Protein AF-A0A955TBJ7-F1 (afdb_monomer_lite)

Radius of gyration: 20.27 Å; chains: 1; bounding box: 56×35×56 Å

Sequence (249 aa):
PDSRCVVLGVWNGDLLSGGYDGERGGVARYDGGKDWTYLGTPPGVTQTYSFASQFGELYVGTWPEGKVFRFDGPDNWIDVGRLDEEKEVMGLMVYNGKLYGGTLPLAQVYRFDGEGDWINTGQLDKTPDVKYRRAWTMAIHDGQLFCGTLPSGHVYSLNVGQCVSHDKELPSGWRHIAVVREGNRLRLYVDSRKVSESSFSDNQSLNLNNDAPLTIGFGPQDYFKGSLRDIRIYRRSLSPDEIERLSSH

Structure (mmCIF, N/CA/C/O backbone):
data_AF-A0A955TBJ7-F1
#
_entry.id   AF-A0A955TBJ7-F1
#
loop_
_atom_site.group_PDB
_atom_site.id
_atom_site.type_symbol
_atom_site.label_atom_id
_atom_site.label_alt_id
_atom_site.label_comp_id
_atom_site.label_asym_id
_atom_site.label_entity_id
_atom_site.label_seq_id
_atom_site.pdbx_PDB_ins_code
_atom_site.Cartn_x
_atom_site.Cartn_y
_atom_site.Cartn_z
_atom_site.occupancy
_atom_site.B_iso_or_equiv
_atom_site.auth_seq_id
_atom_site.auth_comp_id
_atom_site.auth_asym_id
_atom_site.auth_atom_id
_atom_site.pdbx_PDB_model_num
ATOM 1 N N . PRO A 1 1 ? -5.585 -8.25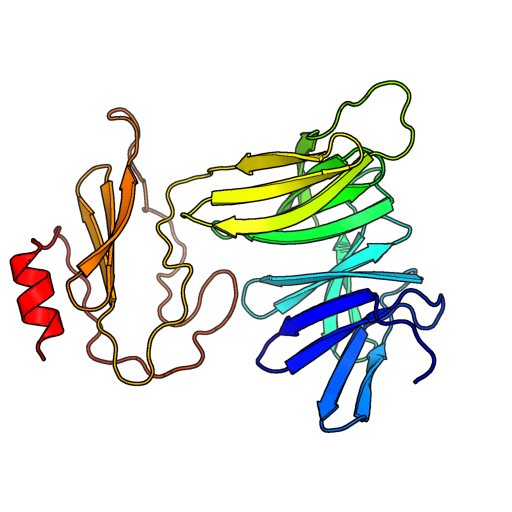7 -24.746 1.00 49.69 1 PRO A N 1
ATOM 2 C CA . PRO A 1 1 ? -5.301 -9.498 -25.510 1.00 49.69 1 PRO A CA 1
ATOM 3 C C . PRO A 1 1 ? -3.849 -9.484 -26.009 1.00 49.69 1 PRO A C 1
ATOM 5 O O . PRO A 1 1 ? -3.397 -8.452 -26.496 1.00 49.69 1 PRO A O 1
ATOM 8 N N . ASP A 1 2 ? -3.119 -10.583 -25.822 1.00 69.25 2 ASP A N 1
ATOM 9 C CA . ASP A 1 2 ? -1.711 -10.783 -26.228 1.00 69.25 2 ASP A CA 1
ATOM 10 C C . ASP A 1 2 ? -0.621 -10.105 -25.379 1.00 69.25 2 ASP A C 1
ATOM 12 O O . ASP A 1 2 ? 0.554 -10.206 -25.722 1.00 69.25 2 ASP A O 1
ATOM 16 N N . SER A 1 3 ? -0.974 -9.465 -24.258 1.00 72.69 3 SER A N 1
ATOM 17 C CA . SER A 1 3 ? -0.003 -9.069 -23.232 1.00 72.69 3 SER A CA 1
ATOM 18 C C . SER A 1 3 ? -0.052 -10.010 -22.026 1.00 72.69 3 SER A C 1
ATOM 20 O O . SER A 1 3 ? -1.108 -10.516 -21.635 1.00 72.69 3 SER A O 1
ATOM 22 N N . ARG A 1 4 ? 1.112 -10.275 -21.438 1.00 82.88 4 ARG A N 1
ATOM 23 C CA . ARG A 1 4 ? 1.292 -11.058 -20.221 1.00 82.88 4 ARG A CA 1
ATOM 24 C C . ARG A 1 4 ? 0.868 -10.212 -19.033 1.00 82.88 4 ARG A C 1
ATOM 26 O O . ARG A 1 4 ? 1.481 -9.187 -18.750 1.00 82.88 4 ARG A O 1
ATOM 33 N N . CYS A 1 5 ? -0.153 -10.679 -18.325 1.00 87.44 5 CYS A N 1
ATOM 34 C CA . CYS A 1 5 ? -0.502 -10.156 -17.013 1.00 87.44 5 CYS A CA 1
ATOM 35 C C . CYS A 1 5 ? 0.563 -10.584 -16.001 1.00 87.44 5 CYS A C 1
ATOM 37 O O . CYS A 1 5 ? 0.882 -11.768 -15.892 1.00 87.44 5 CYS A O 1
ATOM 39 N N . VAL A 1 6 ? 1.094 -9.620 -15.260 1.00 88.88 6 VAL A N 1
ATOM 40 C CA . VAL A 1 6 ? 2.189 -9.841 -14.302 1.00 88.88 6 VAL A CA 1
ATOM 41 C C . VAL A 1 6 ? 1.713 -9.580 -12.885 1.00 88.88 6 VAL A C 1
ATOM 43 O O . VAL A 1 6 ? 2.032 -10.327 -11.965 1.00 88.88 6 VAL A O 1
ATOM 46 N N . VAL A 1 7 ? 0.935 -8.519 -12.718 1.00 92.75 7 VAL A N 1
ATOM 47 C CA . VAL A 1 7 ? 0.418 -8.088 -11.429 1.00 92.75 7 VAL A CA 1
ATOM 48 C C . VAL A 1 7 ? -1.066 -7.810 -11.566 1.00 92.75 7 VAL A C 1
ATOM 50 O O . VAL A 1 7 ? -1.518 -7.292 -12.588 1.00 92.75 7 VAL A O 1
ATOM 53 N N . LEU A 1 8 ? -1.812 -8.163 -10.527 1.00 95.25 8 LEU A N 1
ATOM 54 C CA . LEU A 1 8 ? -3.210 -7.799 -10.369 1.00 95.25 8 LEU A CA 1
ATOM 55 C C . LEU A 1 8 ? -3.338 -6.808 -9.217 1.00 95.25 8 LEU A C 1
ATOM 57 O O . LEU A 1 8 ? -2.624 -6.910 -8.219 1.00 95.25 8 LEU A O 1
ATOM 61 N N . GLY A 1 9 ? -4.252 -5.859 -9.361 1.00 94.56 9 GLY A N 1
ATOM 62 C CA . GLY A 1 9 ? -4.590 -4.885 -8.330 1.00 94.56 9 GLY A CA 1
ATOM 63 C C . GLY A 1 9 ? -6.090 -4.664 -8.285 1.00 94.56 9 GLY A C 1
ATOM 64 O O . GLY A 1 9 ? -6.792 -4.948 -9.251 1.00 94.56 9 GLY A O 1
ATOM 65 N N . VAL A 1 10 ? -6.587 -4.156 -7.163 1.00 93.69 10 VAL A N 1
ATOM 66 C CA . VAL A 1 10 ? -7.980 -3.719 -7.041 1.00 93.69 10 VAL A CA 1
ATOM 67 C C . VAL A 1 10 ? -7.978 -2.238 -6.718 1.00 93.69 10 VAL A C 1
ATOM 69 O O . VAL A 1 10 ? -7.231 -1.797 -5.846 1.00 93.69 10 VAL A O 1
ATOM 72 N N . TRP A 1 11 ? -8.817 -1.479 -7.410 1.00 94.75 11 TRP A N 1
ATOM 73 C CA . TRP A 1 11 ? -9.000 -0.057 -7.152 1.00 94.75 11 TRP A CA 1
ATOM 74 C C . TRP A 1 11 ? -10.445 0.328 -7.429 1.00 94.75 11 TRP A C 1
ATOM 76 O O . TRP A 1 11 ? -10.983 0.002 -8.480 1.00 94.75 11 TRP A O 1
ATOM 86 N N . ASN A 1 12 ? -11.101 0.981 -6.468 1.00 89.75 12 ASN A N 1
ATOM 87 C CA . ASN A 1 12 ? -12.485 1.441 -6.599 1.00 89.75 12 ASN A CA 1
ATOM 88 C C . ASN A 1 12 ? -13.532 0.383 -7.019 1.00 89.75 12 ASN A C 1
ATOM 90 O O . ASN A 1 12 ? -14.605 0.732 -7.505 1.00 89.75 12 ASN A O 1
ATOM 94 N N . GLY A 1 13 ? -13.274 -0.897 -6.737 1.00 89.50 13 GLY A N 1
ATOM 95 C CA . GLY A 1 13 ? -14.152 -2.016 -7.108 1.00 89.50 13 GLY A CA 1
ATOM 96 C C . GLY A 1 13 ? -13.809 -2.654 -8.455 1.00 89.50 13 GLY A C 1
ATOM 97 O O . GLY A 1 13 ? -14.337 -3.719 -8.765 1.00 89.50 13 GLY A O 1
ATOM 98 N N . ASP A 1 14 ? -12.884 -2.057 -9.202 1.00 94.25 14 ASP A N 1
ATOM 99 C CA . ASP A 1 14 ? -12.373 -2.594 -10.452 1.00 94.25 14 ASP A CA 1
ATOM 100 C C . ASP A 1 14 ? -11.182 -3.525 -10.201 1.00 94.25 14 ASP A C 1
ATOM 102 O O . ASP A 1 14 ? -10.315 -3.252 -9.364 1.00 94.25 14 ASP A O 1
ATOM 106 N N . LEU A 1 15 ? -11.118 -4.616 -10.966 1.00 96.75 15 LEU A N 1
ATOM 107 C CA . LEU A 1 15 ? -9.932 -5.464 -11.061 1.00 96.75 15 LEU A CA 1
ATOM 108 C C . LEU A 1 15 ? -9.032 -4.934 -12.181 1.00 96.75 15 LEU A C 1
ATOM 110 O O . LEU A 1 15 ? -9.468 -4.774 -13.321 1.00 96.75 15 LEU A O 1
ATOM 114 N N . LEU A 1 16 ? -7.768 -4.696 -11.853 1.00 96.69 16 LEU A N 1
ATOM 115 C CA . LEU A 1 16 ? -6.751 -4.165 -12.749 1.00 96.69 16 LEU A CA 1
ATOM 116 C C . LEU A 1 16 ? -5.654 -5.196 -13.001 1.00 96.69 16 LEU A C 1
ATOM 118 O O . LEU A 1 16 ? -5.338 -6.010 -12.133 1.00 96.69 16 LEU A O 1
ATOM 122 N N . SER A 1 17 ? -5.024 -5.103 -14.166 1.00 95.50 17 SER A N 1
ATOM 123 C CA . SER A 1 17 ? -3.823 -5.857 -14.521 1.00 95.50 17 SER A CA 1
ATOM 124 C C . SER A 1 17 ? -2.715 -4.934 -15.012 1.00 95.50 17 SER A C 1
ATOM 126 O O . SER A 1 17 ? -2.993 -4.001 -15.766 1.00 95.50 17 SER A O 1
ATOM 128 N N . GLY A 1 18 ? -1.472 -5.239 -14.645 1.00 94.00 18 GLY A N 1
ATOM 129 C CA . GLY A 1 18 ? -0.260 -4.655 -15.225 1.00 94.00 18 GLY A CA 1
ATOM 130 C C . GLY A 1 18 ? 0.443 -5.635 -16.167 1.00 94.00 18 GLY A C 1
ATOM 131 O O . GLY A 1 18 ? 0.358 -6.853 -15.967 1.00 94.00 18 GLY A O 1
ATOM 132 N N . GLY A 1 19 ? 1.131 -5.111 -17.187 1.00 89.88 19 GLY A N 1
ATOM 133 C CA . GLY A 1 19 ? 1.815 -5.912 -18.213 1.00 89.88 19 GLY A CA 1
ATOM 134 C C . GLY A 1 19 ? 3.317 -5.650 -18.344 1.00 89.88 19 GLY A C 1
ATOM 135 O O . GLY A 1 19 ? 3.822 -4.663 -17.816 1.00 89.88 19 GLY A O 1
ATOM 136 N N . TYR A 1 20 ? 4.023 -6.526 -19.077 1.00 86.31 20 TYR A N 1
ATOM 137 C CA . TYR A 1 20 ? 5.486 -6.478 -19.311 1.00 86.31 20 TYR A CA 1
ATOM 138 C C . TYR A 1 20 ? 5.914 -6.324 -20.783 1.00 86.31 20 TYR A C 1
ATOM 140 O O . TYR A 1 20 ? 7.091 -6.475 -21.118 1.00 86.31 20 TYR A O 1
ATOM 148 N N . ASP A 1 21 ? 4.983 -6.066 -21.697 1.00 82.06 21 ASP A N 1
ATOM 149 C CA . ASP A 1 21 ? 5.244 -6.209 -23.134 1.00 82.06 21 ASP A CA 1
ATOM 150 C C . ASP A 1 21 ? 5.510 -4.869 -23.825 1.00 82.06 21 ASP A C 1
ATOM 152 O O . ASP A 1 21 ? 4.829 -4.497 -24.782 1.00 82.06 21 ASP A O 1
ATOM 156 N N . GLY A 1 22 ? 6.513 -4.134 -23.333 1.00 80.56 22 GLY A N 1
ATOM 157 C CA . GLY A 1 22 ? 7.017 -2.922 -23.981 1.00 80.56 22 GLY A CA 1
ATOM 158 C C . GLY A 1 22 ? 5.937 -1.852 -24.117 1.00 80.56 22 GLY A C 1
ATOM 159 O O . GLY A 1 22 ? 5.454 -1.326 -23.119 1.00 80.56 22 GLY A O 1
ATOM 160 N N . GLU A 1 23 ? 5.525 -1.561 -25.353 1.00 74.88 23 GLU A N 1
ATOM 161 C CA . GLU A 1 23 ? 4.463 -0.589 -25.664 1.00 74.88 23 GLU A CA 1
ATOM 162 C C . GLU A 1 23 ? 3.109 -0.938 -25.012 1.00 74.88 23 GLU A C 1
ATOM 164 O O . GLU A 1 23 ? 2.276 -0.055 -24.818 1.00 74.88 23 GLU A O 1
ATOM 169 N N . ARG A 1 24 ? 2.906 -2.205 -24.614 1.00 76.00 24 ARG A N 1
ATOM 170 C CA . ARG A 1 24 ? 1.725 -2.694 -23.876 1.00 76.00 24 ARG A CA 1
ATOM 171 C C . ARG A 1 24 ? 2.019 -3.029 -22.408 1.00 76.00 24 ARG A C 1
ATOM 173 O O . ARG A 1 24 ? 1.317 -3.834 -21.800 1.00 76.00 24 ARG A O 1
ATOM 180 N N . GLY A 1 25 ? 3.065 -2.437 -21.833 1.00 84.88 25 GLY A N 1
ATOM 181 C CA . GLY A 1 25 ? 3.433 -2.581 -20.421 1.00 84.88 25 GLY A CA 1
ATOM 182 C C . GLY A 1 25 ? 2.549 -1.818 -19.431 1.00 84.88 25 GLY A C 1
ATOM 183 O O . GLY A 1 25 ? 2.903 -1.710 -18.257 1.00 84.88 25 GLY A O 1
ATOM 184 N N . GLY A 1 26 ? 1.450 -1.231 -19.906 1.00 92.50 26 GLY A N 1
ATOM 185 C CA . GLY A 1 26 ? 0.558 -0.384 -19.129 1.00 92.50 26 GLY A CA 1
ATOM 186 C C . GLY A 1 26 ? -0.462 -1.148 -18.293 1.00 92.50 26 GLY A C 1
ATOM 187 O O . GLY A 1 26 ? -0.251 -2.297 -17.893 1.00 92.50 26 GLY A O 1
ATOM 188 N N . VAL A 1 27 ? -1.579 -0.475 -18.030 1.00 95.31 27 VAL A N 1
ATOM 189 C CA . VAL A 1 27 ? -2.640 -0.947 -17.138 1.00 95.31 27 VAL A CA 1
ATOM 190 C C . VAL A 1 27 ? -3.897 -1.257 -17.940 1.00 95.31 27 VAL A C 1
ATOM 192 O O . VAL A 1 27 ? -4.258 -0.531 -18.863 1.00 95.31 27 VAL A O 1
ATOM 195 N N . ALA A 1 28 ? -4.587 -2.336 -17.584 1.00 95.06 28 ALA A N 1
ATOM 196 C CA . ALA A 1 28 ? -5.901 -2.666 -18.123 1.00 95.06 28 ALA A CA 1
ATOM 197 C C . ALA A 1 28 ? -6.890 -2.956 -16.994 1.00 95.06 28 ALA A C 1
ATOM 199 O O . ALA A 1 28 ? -6.505 -3.494 -15.956 1.00 95.06 28 ALA A O 1
ATOM 200 N N . ARG A 1 29 ? -8.160 -2.623 -17.217 1.00 96.19 29 ARG A N 1
ATOM 201 C CA . ARG A 1 29 ? -9.284 -2.944 -16.337 1.00 96.19 29 ARG A CA 1
ATOM 202 C C . ARG A 1 29 ? -10.037 -4.151 -16.870 1.00 96.19 29 ARG A C 1
ATOM 204 O O . ARG A 1 29 ? -10.287 -4.236 -18.067 1.00 96.19 29 ARG A O 1
ATOM 211 N N . TYR A 1 30 ? -10.429 -5.048 -15.980 1.00 96.31 30 TYR A N 1
ATOM 212 C CA . TYR A 1 30 ? -11.325 -6.150 -16.290 1.00 96.31 30 TYR A CA 1
ATOM 213 C C . TYR A 1 30 ? -12.778 -5.673 -16.387 1.00 96.31 30 TYR A C 1
ATOM 215 O O . TYR A 1 30 ? -13.288 -5.077 -15.442 1.00 96.31 30 TYR A O 1
ATOM 223 N N . ASP A 1 31 ? -13.460 -5.991 -17.488 1.00 95.88 31 ASP A N 1
ATOM 224 C CA . ASP A 1 31 ? -14.867 -5.611 -17.706 1.00 95.88 31 ASP A CA 1
ATOM 225 C C . ASP A 1 31 ? -15.842 -6.798 -17.564 1.00 95.88 31 ASP A C 1
ATOM 227 O O . ASP A 1 31 ? -17.048 -6.649 -17.764 1.00 95.88 31 ASP A O 1
ATOM 231 N N . GLY A 1 32 ? -15.342 -7.983 -17.196 1.00 94.00 32 GLY A N 1
ATOM 232 C CA . GLY A 1 32 ? -16.142 -9.202 -17.057 1.00 94.00 32 GLY A CA 1
ATOM 233 C C . GLY A 1 32 ? -15.884 -10.233 -18.158 1.00 94.00 32 GLY A C 1
ATOM 234 O O . GLY A 1 32 ? -15.366 -9.939 -19.231 1.00 94.00 32 GLY A O 1
ATOM 235 N N . GLY A 1 33 ? -16.215 -11.497 -17.884 1.00 92.44 33 GLY A N 1
ATOM 236 C CA . GLY A 1 33 ? -15.971 -12.602 -18.812 1.00 92.44 33 GLY A CA 1
ATOM 237 C C . GLY A 1 33 ? -14.495 -12.712 -19.211 1.00 92.44 33 GLY A C 1
ATOM 238 O O . GLY A 1 33 ? -13.655 -13.089 -18.391 1.00 92.44 33 GLY A O 1
ATOM 239 N N . LYS A 1 34 ? -14.195 -12.401 -20.475 1.00 90.88 34 LYS A N 1
ATOM 240 C CA . LYS A 1 34 ? -12.837 -12.378 -21.048 1.00 90.88 34 LYS A CA 1
ATOM 241 C C . LYS A 1 34 ? -12.410 -10.971 -21.487 1.00 90.88 34 LYS A C 1
ATOM 243 O O . LYS A 1 34 ? -11.364 -10.837 -22.124 1.00 90.88 34 LYS A O 1
ATOM 248 N N . ASP A 1 35 ? -13.206 -9.959 -21.163 1.00 93.38 35 ASP A N 1
ATOM 249 C CA . ASP A 1 35 ? -13.075 -8.611 -21.695 1.00 93.38 35 ASP A CA 1
ATOM 250 C C . ASP A 1 35 ? -12.231 -7.728 -20.775 1.00 93.38 35 ASP A C 1
ATOM 252 O O . ASP A 1 35 ? -12.304 -7.807 -19.545 1.00 93.38 35 ASP A O 1
ATOM 256 N N . TRP A 1 36 ? -11.392 -6.907 -21.404 1.00 93.06 36 TRP A N 1
ATOM 257 C CA . TRP A 1 36 ? -10.481 -5.988 -20.736 1.00 93.06 36 TRP A CA 1
ATOM 258 C C . TRP A 1 36 ? -10.391 -4.678 -21.518 1.00 93.06 36 TRP A C 1
ATOM 260 O O . TRP A 1 36 ? -10.120 -4.698 -22.723 1.00 93.06 36 TRP A O 1
ATOM 270 N N . THR A 1 37 ? -10.518 -3.553 -20.822 1.00 94.12 37 THR A N 1
ATOM 271 C CA . THR A 1 37 ? -10.291 -2.210 -21.362 1.00 94.12 37 THR A CA 1
ATOM 272 C C . THR A 1 37 ? -8.871 -1.770 -21.041 1.00 94.12 37 THR A C 1
ATOM 274 O O . THR A 1 37 ? -8.463 -1.740 -19.880 1.00 94.12 37 THR A O 1
ATOM 277 N N . TYR A 1 38 ? -8.104 -1.405 -22.068 1.00 93.81 38 TYR A N 1
ATOM 278 C CA . TYR A 1 38 ? -6.774 -0.834 -21.877 1.00 93.81 38 TYR A CA 1
ATOM 279 C C . TYR A 1 38 ? -6.880 0.610 -21.381 1.00 93.81 38 TYR A C 1
ATOM 281 O O . TYR A 1 38 ? -7.587 1.413 -21.983 1.00 93.81 38 TYR A O 1
ATOM 289 N N . LEU A 1 39 ? -6.181 0.927 -20.293 1.00 95.00 39 LEU A N 1
ATOM 290 C CA . LEU A 1 39 ? -6.175 2.251 -19.662 1.00 95.00 39 LEU A CA 1
ATOM 291 C C . LEU A 1 39 ? -4.922 3.069 -20.014 1.00 95.00 39 LEU A C 1
ATOM 293 O O . LEU A 1 39 ? -4.743 4.171 -19.500 1.00 95.00 39 LEU A O 1
ATOM 297 N N . GLY A 1 40 ? -4.056 2.545 -20.879 1.00 94.00 40 GLY A N 1
ATOM 298 C CA . GLY A 1 40 ? -2.850 3.230 -21.330 1.00 94.00 40 GLY A CA 1
ATOM 299 C C . GLY A 1 40 ? -1.580 2.801 -20.601 1.00 94.00 40 GLY A C 1
ATOM 300 O O . GLY A 1 40 ? -1.603 2.042 -19.627 1.00 94.00 40 GLY A O 1
ATOM 301 N N . THR A 1 41 ? -0.453 3.308 -21.096 1.00 94.25 41 THR A N 1
ATOM 302 C CA . THR A 1 41 ? 0.887 3.103 -20.525 1.00 94.25 41 THR A CA 1
ATOM 303 C C . THR A 1 41 ? 1.404 4.426 -19.970 1.00 94.25 41 THR A C 1
ATOM 305 O O . THR A 1 41 ? 1.369 5.417 -20.704 1.00 94.25 41 THR A O 1
ATOM 308 N N . PRO A 1 42 ? 1.940 4.475 -18.736 1.00 94.81 42 PRO A N 1
ATOM 309 C CA . PRO A 1 42 ? 2.625 5.675 -18.277 1.00 94.81 42 PRO A CA 1
ATOM 310 C C . PRO A 1 4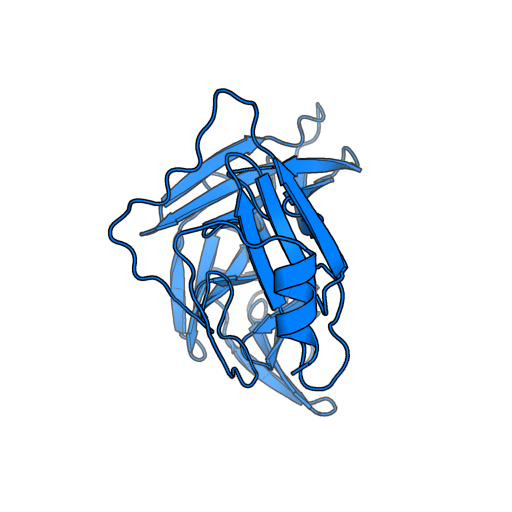2 ? 3.808 6.045 -19.200 1.00 94.81 42 PRO A C 1
ATOM 312 O O . PRO A 1 42 ? 4.465 5.155 -19.752 1.00 94.81 42 PRO A O 1
ATOM 315 N N . PRO A 1 43 ? 4.119 7.339 -19.393 1.00 93.69 43 PRO A N 1
ATOM 316 C CA . PRO A 1 43 ? 5.199 7.763 -20.282 1.00 93.69 43 PRO A CA 1
ATOM 317 C C . PRO A 1 43 ? 6.558 7.148 -19.919 1.00 93.69 43 PRO A C 1
ATOM 319 O O . PRO A 1 43 ? 6.971 7.164 -18.762 1.00 93.69 43 PRO A O 1
ATOM 322 N N . GLY A 1 44 ? 7.273 6.619 -20.917 1.00 92.88 44 GLY A N 1
ATOM 323 C CA . GLY A 1 44 ? 8.600 6.012 -20.729 1.00 92.88 44 GLY A CA 1
ATOM 324 C C . GLY A 1 44 ? 8.595 4.660 -20.003 1.00 92.88 44 GLY A C 1
ATOM 325 O O . GLY A 1 44 ? 9.658 4.070 -19.802 1.00 92.88 44 GLY A O 1
ATOM 326 N N . VAL A 1 45 ? 7.421 4.144 -19.634 1.00 94.44 45 VAL A N 1
ATOM 327 C CA . VAL A 1 45 ? 7.269 2.857 -18.957 1.00 94.44 45 VAL A CA 1
ATOM 328 C C . VAL A 1 45 ? 7.107 1.743 -19.976 1.00 94.44 45 VAL A C 1
ATOM 330 O O . VAL A 1 45 ? 6.398 1.871 -20.969 1.00 94.44 45 VAL A O 1
ATOM 333 N N . THR A 1 46 ? 7.771 0.623 -19.710 1.00 93.62 46 THR A N 1
ATOM 334 C CA . THR A 1 46 ? 7.635 -0.602 -20.519 1.00 93.62 46 THR A CA 1
ATOM 335 C C . THR A 1 46 ? 7.029 -1.757 -19.739 1.00 93.62 46 THR A C 1
ATOM 337 O O . THR A 1 46 ? 6.722 -2.796 -20.325 1.00 93.62 46 THR A O 1
ATOM 340 N N . GLN A 1 47 ? 6.900 -1.602 -18.417 1.00 94.12 47 GLN A N 1
ATOM 341 C CA . GLN A 1 47 ? 6.431 -2.640 -17.512 1.00 94.12 47 GLN A CA 1
ATOM 342 C C . GLN A 1 47 ? 5.814 -2.041 -16.240 1.00 94.12 47 GLN A C 1
ATOM 344 O O . GLN A 1 47 ? 6.390 -1.138 -15.623 1.00 94.12 47 GLN A O 1
ATOM 349 N N . THR A 1 48 ? 4.691 -2.614 -15.816 1.00 95.06 48 THR A N 1
ATOM 350 C CA . THR A 1 48 ? 3.976 -2.269 -14.583 1.00 95.06 48 THR A CA 1
ATOM 351 C C . THR A 1 48 ? 4.066 -3.419 -13.579 1.00 95.06 48 THR A C 1
ATOM 353 O O . THR A 1 48 ? 3.769 -4.561 -13.924 1.00 95.06 48 THR A O 1
ATOM 356 N N . TYR A 1 49 ? 4.469 -3.128 -12.340 1.00 94.81 49 TYR A N 1
ATOM 357 C CA . TYR A 1 49 ? 4.855 -4.140 -11.347 1.00 94.81 49 TYR A CA 1
ATOM 358 C C . TYR A 1 49 ? 3.986 -4.182 -10.097 1.00 94.81 49 TYR A C 1
ATOM 360 O O . TYR A 1 49 ? 3.857 -5.237 -9.480 1.00 94.81 49 TYR A O 1
ATOM 368 N N . SER A 1 50 ? 3.425 -3.050 -9.693 1.00 96.56 50 SER A N 1
ATOM 369 C CA . SER A 1 50 ? 2.696 -2.950 -8.435 1.00 96.56 50 SER A CA 1
ATOM 370 C C . SER A 1 50 ? 1.606 -1.898 -8.506 1.00 96.56 50 SER A C 1
ATOM 372 O O . SER A 1 50 ? 1.710 -0.931 -9.259 1.00 96.56 50 SER A O 1
ATOM 374 N N . PHE A 1 51 ? 0.569 -2.106 -7.701 1.00 97.19 51 PHE A N 1
ATOM 375 C CA . PHE A 1 51 ? -0.554 -1.196 -7.542 1.00 97.19 51 PHE A CA 1
ATOM 376 C C . PHE A 1 51 ? -0.735 -0.867 -6.067 1.00 97.19 51 PHE A C 1
ATOM 378 O O . PHE A 1 51 ? -0.605 -1.749 -5.218 1.00 97.19 51 PHE A O 1
ATOM 385 N N . ALA A 1 52 ? -1.096 0.375 -5.770 1.00 96.38 52 ALA A N 1
ATOM 386 C CA . ALA A 1 52 ? -1.608 0.764 -4.464 1.00 96.38 52 ALA A CA 1
ATOM 387 C C . ALA A 1 52 ? -2.668 1.852 -4.622 1.00 96.38 52 ALA A C 1
ATOM 389 O O . ALA A 1 52 ? -2.566 2.698 -5.506 1.00 96.38 52 ALA A O 1
ATOM 390 N N . SER A 1 53 ? -3.666 1.842 -3.743 1.00 94.81 53 SER A N 1
ATOM 391 C CA . SER A 1 53 ? -4.598 2.957 -3.599 1.00 94.81 53 SER A CA 1
ATOM 392 C C . SER A 1 53 ? -4.149 3.807 -2.422 1.00 94.81 53 SER A C 1
ATOM 394 O O . SER A 1 53 ? -4.008 3.277 -1.320 1.00 94.81 53 SER A O 1
ATOM 396 N N . GLN A 1 54 ? -3.930 5.103 -2.635 1.00 94.38 54 GLN A N 1
ATOM 397 C CA . GLN A 1 54 ? -3.705 6.045 -1.543 1.00 94.38 54 GLN A CA 1
ATOM 398 C C . GLN A 1 54 ? -4.698 7.197 -1.653 1.00 94.38 54 GLN A C 1
ATOM 400 O O . GLN A 1 54 ? -4.740 7.888 -2.666 1.00 94.38 54 GLN A O 1
ATOM 405 N N . PHE A 1 55 ? -5.488 7.412 -0.603 1.00 92.50 55 PHE A N 1
ATOM 406 C CA . PHE A 1 55 ? -6.546 8.425 -0.560 1.00 92.50 55 PHE A CA 1
ATOM 407 C C . PHE A 1 55 ? -7.531 8.326 -1.743 1.00 92.50 55 PHE A C 1
ATOM 409 O O . PHE A 1 55 ? -8.008 9.341 -2.239 1.00 92.50 55 PHE A O 1
ATOM 416 N N . GLY A 1 56 ? -7.838 7.103 -2.190 1.00 92.81 56 GLY A N 1
ATOM 417 C CA . GLY A 1 56 ? -8.736 6.838 -3.323 1.00 92.81 56 GLY A CA 1
ATOM 418 C C . GLY A 1 56 ? -8.097 6.992 -4.708 1.00 92.81 56 GLY A C 1
ATOM 419 O O . GLY A 1 56 ? -8.735 6.671 -5.710 1.00 92.81 56 GLY A O 1
ATOM 420 N N . GLU A 1 57 ? -6.838 7.419 -4.780 1.00 95.00 57 GLU A N 1
ATOM 421 C CA . GLU A 1 57 ? -6.078 7.563 -6.021 1.00 95.00 57 GLU A CA 1
ATOM 422 C C . GLU A 1 57 ? -5.247 6.306 -6.307 1.00 95.00 57 GLU A C 1
ATOM 424 O O . GLU A 1 57 ? -4.654 5.724 -5.395 1.00 95.00 57 GLU A O 1
ATOM 429 N N . LEU A 1 58 ? -5.170 5.902 -7.576 1.00 97.31 58 LEU A N 1
ATOM 430 C CA . LEU A 1 58 ? -4.400 4.734 -8.007 1.00 97.31 58 LEU A CA 1
ATOM 431 C C . LEU A 1 58 ? -2.947 5.108 -8.310 1.00 97.31 58 LEU A C 1
ATOM 433 O O . LEU A 1 58 ? -2.679 5.932 -9.184 1.00 97.31 58 LEU A O 1
ATOM 437 N N . TYR A 1 59 ? -2.019 4.418 -7.654 1.00 97.44 59 TYR A N 1
ATOM 438 C CA . TYR A 1 59 ? -0.579 4.512 -7.870 1.00 97.44 59 TYR A CA 1
ATOM 439 C C . TYR A 1 59 ? -0.029 3.219 -8.450 1.00 97.44 59 TYR A C 1
ATOM 441 O O . TYR A 1 59 ? -0.474 2.119 -8.112 1.00 97.44 59 TYR A O 1
ATOM 449 N N . VAL A 1 60 ? 0.974 3.371 -9.307 1.00 97.75 60 VAL A N 1
ATOM 450 C CA . VAL A 1 60 ? 1.542 2.297 -10.108 1.00 97.75 60 VAL A CA 1
ATOM 451 C C . VAL A 1 60 ? 3.062 2.339 -10.036 1.00 97.75 60 VAL A C 1
ATOM 453 O O . VAL A 1 60 ? 3.673 3.361 -10.346 1.00 97.75 60 VAL A O 1
ATOM 456 N N . GLY A 1 61 ? 3.676 1.226 -9.639 1.00 97.44 61 GLY A N 1
ATOM 457 C CA . GLY A 1 61 ? 5.125 1.052 -9.628 1.00 97.44 61 GLY A CA 1
ATOM 458 C C . GLY A 1 61 ? 5.626 0.473 -10.949 1.00 97.44 61 GLY A C 1
ATOM 459 O O . GLY A 1 61 ? 5.008 -0.440 -11.505 1.00 97.44 61 GLY A O 1
ATOM 460 N N . THR A 1 62 ? 6.724 1.020 -11.477 1.00 96.94 62 THR A N 1
ATOM 461 C CA . THR A 1 62 ? 7.090 0.834 -12.892 1.00 96.94 62 THR A CA 1
ATOM 462 C C . THR A 1 62 ? 8.575 0.535 -13.130 1.00 96.94 62 THR A C 1
ATOM 464 O O . THR A 1 62 ? 9.400 0.611 -12.217 1.00 96.94 62 THR A O 1
ATOM 467 N N . TRP A 1 63 ? 8.898 0.197 -14.383 1.00 95.31 63 TRP A N 1
ATOM 468 C CA . TRP A 1 63 ? 10.243 0.032 -14.959 1.00 95.31 63 TRP A CA 1
ATOM 469 C C . TRP A 1 63 ? 10.325 0.748 -16.324 1.00 95.31 63 TRP A C 1
ATOM 471 O O . TRP A 1 63 ? 9.311 0.797 -17.032 1.00 95.31 63 TRP A O 1
ATOM 481 N N . PRO A 1 64 ? 11.496 1.272 -16.759 1.00 94.94 64 PRO A N 1
ATOM 482 C CA . PRO A 1 64 ? 12.859 0.985 -16.275 1.00 94.94 64 PRO A CA 1
ATOM 483 C C . PRO A 1 64 ? 13.480 1.986 -15.316 1.00 94.94 64 PRO A C 1
ATOM 485 O O . PRO A 1 64 ? 14.621 1.804 -14.886 1.00 94.94 64 PRO A O 1
ATOM 488 N N . GLU A 1 65 ? 12.779 3.071 -15.027 1.00 95.81 65 GLU A N 1
ATOM 489 C CA . GLU A 1 65 ? 13.372 4.183 -14.297 1.00 95.81 65 GLU A CA 1
ATOM 490 C C . GLU A 1 65 ? 13.140 4.102 -12.789 1.00 95.81 65 GLU A C 1
ATOM 492 O O . GLU A 1 65 ? 13.642 4.955 -12.080 1.00 95.81 65 GLU A O 1
ATOM 497 N N . GLY A 1 66 ? 12.413 3.110 -12.266 1.00 96.50 66 GLY A N 1
ATOM 498 C CA . GLY A 1 66 ? 12.082 3.071 -10.838 1.00 96.50 66 GLY A CA 1
ATOM 499 C C . GLY A 1 66 ? 11.183 4.242 -10.433 1.00 96.50 66 GLY A C 1
ATOM 500 O O . GLY A 1 66 ? 11.374 4.844 -9.379 1.00 96.50 66 GLY A O 1
ATOM 501 N N . LYS A 1 67 ? 10.237 4.600 -11.307 1.00 96.94 67 LYS A N 1
ATOM 502 C CA . LYS A 1 67 ? 9.260 5.667 -11.082 1.00 96.94 67 LYS A CA 1
ATOM 503 C C . LYS A 1 67 ? 7.937 5.124 -10.571 1.00 96.94 67 LYS A C 1
ATOM 505 O O . LYS A 1 67 ? 7.557 3.984 -10.868 1.00 96.94 67 LYS A O 1
ATOM 510 N N . VAL A 1 68 ? 7.217 5.981 -9.860 1.00 97.88 68 VAL A N 1
ATOM 511 C CA . VAL A 1 68 ? 5.815 5.765 -9.508 1.00 97.88 68 VAL A CA 1
ATOM 512 C C . VAL A 1 68 ? 4.962 6.750 -10.287 1.00 97.88 68 VAL A C 1
ATOM 514 O O . VAL A 1 68 ? 5.301 7.925 -10.387 1.00 97.88 68 VAL A O 1
ATOM 517 N N . PHE A 1 69 ? 3.850 6.273 -10.834 1.00 97.56 69 PHE A N 1
ATOM 518 C CA . PHE A 1 69 ? 2.874 7.111 -11.523 1.00 97.56 69 PHE A CA 1
ATOM 519 C C . PHE A 1 69 ? 1.524 7.033 -10.828 1.00 97.56 69 PHE A C 1
ATOM 521 O O . PHE A 1 69 ? 1.141 5.975 -10.330 1.00 97.56 69 PHE A O 1
ATOM 528 N N . ARG A 1 70 ? 0.790 8.145 -10.833 1.00 97.25 70 ARG A N 1
ATOM 529 C CA . ARG A 1 70 ? -0.619 8.201 -10.449 1.00 97.25 70 ARG A CA 1
ATOM 530 C C . ARG A 1 70 ? -1.482 8.197 -11.705 1.00 97.25 70 ARG A C 1
ATOM 532 O O . ARG A 1 70 ? -1.192 8.926 -12.654 1.00 97.25 70 ARG A O 1
ATOM 539 N N . PHE A 1 71 ? -2.527 7.384 -11.702 1.00 97.81 71 PHE A N 1
ATOM 540 C CA . PHE A 1 71 ? -3.519 7.353 -12.771 1.00 97.81 71 PHE A CA 1
ATOM 541 C C . PHE A 1 71 ? -4.424 8.588 -12.705 1.00 97.81 71 PHE A C 1
ATOM 543 O O . PHE A 1 71 ? -4.959 8.886 -11.643 1.00 97.81 71 PHE A O 1
ATOM 550 N N . ASP A 1 72 ? -4.611 9.276 -13.832 1.00 97.44 72 ASP A N 1
ATOM 551 C CA . ASP A 1 72 ? -5.467 10.471 -13.955 1.00 97.44 72 ASP A CA 1
ATOM 552 C C . ASP A 1 72 ? -6.452 10.338 -15.138 1.00 97.44 72 ASP A C 1
ATOM 554 O O . ASP A 1 72 ? -6.898 11.311 -15.747 1.00 97.44 72 ASP A O 1
ATOM 558 N N . GLY A 1 73 ? -6.768 9.092 -15.502 1.00 96.56 73 GLY A N 1
ATOM 559 C CA . GLY A 1 73 ? -7.640 8.732 -16.617 1.00 96.56 73 GLY A CA 1
ATOM 560 C C . GLY A 1 73 ? -6.918 7.951 -17.722 1.00 96.56 73 GLY A C 1
ATOM 561 O O . GLY A 1 73 ? -5.692 7.853 -17.719 1.00 96.56 73 GLY A O 1
ATOM 562 N N . PRO A 1 74 ? -7.665 7.355 -18.671 1.00 95.94 74 PRO A N 1
ATOM 563 C CA . PRO A 1 74 ? -7.073 6.588 -19.763 1.00 95.94 74 PRO A CA 1
ATOM 564 C C . PRO A 1 74 ? -6.028 7.400 -20.535 1.00 95.94 74 PRO A C 1
ATOM 566 O O . PRO A 1 74 ? -6.293 8.538 -20.917 1.00 95.94 74 PRO A O 1
ATOM 569 N N . ASP A 1 75 ? -4.844 6.815 -20.727 1.00 94.50 75 ASP A N 1
ATOM 570 C CA . ASP A 1 75 ? -3.664 7.443 -21.343 1.00 94.50 75 ASP A CA 1
ATOM 571 C C . ASP A 1 75 ? -3.144 8.715 -20.637 1.00 94.50 75 ASP A C 1
ATOM 573 O O . ASP A 1 75 ? -2.217 9.361 -21.128 1.00 94.50 75 ASP A O 1
ATOM 577 N N . ASN A 1 76 ? -3.672 9.049 -19.456 1.00 97.56 76 ASN A N 1
ATOM 578 C CA . ASN A 1 76 ? -3.274 10.207 -18.667 1.00 97.56 76 ASN A CA 1
ATOM 579 C C . ASN A 1 76 ? -2.660 9.771 -17.329 1.00 97.56 76 ASN A C 1
ATOM 581 O O . ASN A 1 76 ? -3.300 9.139 -16.484 1.00 97.56 76 ASN A O 1
ATOM 585 N N . TRP A 1 77 ? -1.389 10.115 -17.141 1.00 97.50 77 TRP A N 1
ATOM 586 C CA . TRP A 1 77 ? -0.578 9.652 -16.021 1.00 97.50 77 TRP A CA 1
ATOM 587 C C . TRP A 1 77 ? 0.258 10.792 -15.466 1.00 97.50 77 TRP A C 1
ATOM 589 O O . TRP A 1 77 ? 0.903 11.530 -16.209 1.00 97.50 77 TRP A O 1
ATOM 599 N N . ILE A 1 78 ? 0.292 10.888 -14.143 1.00 96.94 78 ILE A N 1
ATOM 600 C CA . ILE A 1 78 ? 1.062 11.898 -13.423 1.00 96.94 78 ILE A CA 1
ATOM 601 C C . ILE A 1 78 ? 2.307 11.226 -12.852 1.00 96.94 78 ILE A C 1
ATOM 603 O O . ILE A 1 78 ? 2.194 10.241 -12.125 1.00 96.94 78 ILE A O 1
ATOM 607 N N . ASP A 1 79 ? 3.489 11.742 -13.190 1.00 96.88 79 ASP A N 1
ATOM 608 C CA . ASP A 1 79 ? 4.765 11.301 -12.613 1.00 96.88 79 ASP A CA 1
ATOM 609 C C . ASP A 1 79 ? 4.820 11.719 -11.132 1.00 96.88 79 ASP A C 1
ATOM 611 O O . ASP A 1 79 ? 4.699 12.901 -10.807 1.00 96.88 79 ASP A O 1
ATOM 615 N N . VAL A 1 80 ? 4.955 10.739 -10.235 1.00 96.62 80 VAL A N 1
ATOM 616 C CA . VAL A 1 80 ? 5.013 10.912 -8.769 1.00 96.62 80 VAL A CA 1
ATOM 617 C C . VAL A 1 80 ? 6.458 10.794 -8.270 1.00 96.62 80 VAL A C 1
ATOM 619 O O . VAL A 1 80 ? 6.719 10.674 -7.075 1.00 96.62 80 VAL A O 1
ATOM 622 N N . GLY A 1 81 ? 7.427 10.835 -9.177 1.00 95.94 81 GLY A N 1
ATOM 623 C CA . GLY A 1 81 ? 8.839 10.842 -8.851 1.00 95.94 81 GLY A CA 1
ATOM 624 C C . GLY A 1 81 ? 9.502 9.476 -8.956 1.00 95.94 81 GLY A C 1
ATOM 625 O O . GLY A 1 81 ? 8.886 8.418 -9.135 1.00 95.94 81 GLY A O 1
ATOM 626 N N . ARG A 1 82 ? 10.828 9.541 -8.866 1.00 95.94 82 ARG A N 1
ATOM 627 C CA . ARG A 1 82 ? 11.754 8.430 -9.046 1.00 95.94 82 ARG A CA 1
ATOM 628 C C . ARG A 1 82 ? 12.376 8.035 -7.710 1.00 95.94 82 ARG A C 1
ATOM 630 O O . ARG A 1 82 ? 12.790 8.905 -6.952 1.00 95.94 82 ARG A O 1
ATOM 637 N N . LEU A 1 83 ? 12.496 6.733 -7.459 1.00 96.88 83 LEU A N 1
ATOM 638 C CA . LEU A 1 83 ? 13.132 6.185 -6.260 1.00 96.88 83 LEU A CA 1
ATOM 639 C C . LEU A 1 83 ? 14.651 6.074 -6.498 1.00 96.88 83 LEU A C 1
ATOM 641 O O . LEU A 1 83 ? 15.180 5.000 -6.766 1.00 96.88 83 LEU A O 1
ATOM 645 N N . ASP A 1 84 ? 15.335 7.220 -6.478 1.00 95.44 84 ASP A N 1
ATOM 646 C CA . ASP A 1 84 ? 16.776 7.383 -6.737 1.00 95.44 84 ASP A CA 1
ATOM 647 C C . ASP A 1 84 ? 17.297 6.611 -7.975 1.00 95.44 84 ASP A C 1
ATOM 649 O O . ASP A 1 84 ? 16.792 6.744 -9.093 1.00 95.44 84 ASP A O 1
ATOM 653 N N . GLU A 1 85 ? 18.367 5.827 -7.810 1.00 94.38 85 GLU A N 1
ATOM 654 C CA . GLU A 1 85 ? 19.039 5.081 -8.878 1.00 94.38 85 GLU A CA 1
ATOM 655 C C . GLU A 1 85 ? 18.373 3.734 -9.186 1.00 94.38 85 GLU A C 1
ATOM 657 O O . GLU A 1 85 ? 18.843 2.991 -10.060 1.00 94.38 85 GLU A O 1
ATOM 662 N N . GLU A 1 86 ? 17.266 3.434 -8.507 1.00 97.31 86 GLU A N 1
ATOM 663 C CA . GLU A 1 86 ? 16.513 2.207 -8.694 1.00 97.31 86 GLU A CA 1
ATOM 664 C C . GLU A 1 86 ? 15.881 2.154 -10.093 1.00 97.31 86 GLU A C 1
ATOM 666 O O . GLU A 1 86 ? 15.905 3.105 -10.890 1.00 97.31 86 GLU A O 1
ATOM 671 N N . LYS A 1 87 ? 15.394 0.964 -10.429 1.00 96.88 87 LYS A N 1
ATOM 672 C CA . LYS A 1 87 ? 14.942 0.592 -11.767 1.00 96.88 87 LYS A CA 1
ATOM 673 C C . LYS A 1 87 ? 13.537 0.008 -11.775 1.00 96.88 87 LYS A C 1
ATOM 675 O O . LYS A 1 87 ? 12.787 0.291 -12.704 1.00 96.88 87 LYS A O 1
ATOM 680 N N . GLU A 1 88 ? 13.175 -0.775 -10.761 1.00 96.06 88 GLU A N 1
ATOM 681 C CA . GLU A 1 88 ? 11.815 -1.309 -10.586 1.00 96.06 88 GLU A CA 1
ATOM 682 C C . GLU A 1 88 ? 11.248 -0.824 -9.259 1.00 96.06 88 GLU A C 1
ATOM 684 O O . GLU A 1 88 ? 11.949 -0.852 -8.246 1.00 96.06 88 GLU A O 1
ATOM 689 N N . VAL A 1 89 ? 9.965 -0.463 -9.257 1.00 97.81 89 VAL A N 1
ATOM 690 C CA . VAL A 1 89 ? 9.165 -0.336 -8.032 1.00 97.81 89 VAL A CA 1
ATOM 691 C C . VAL A 1 89 ? 8.265 -1.566 -7.932 1.00 97.81 89 VAL A C 1
ATOM 693 O O . VAL A 1 89 ? 7.187 -1.638 -8.526 1.00 97.81 89 VAL A O 1
ATOM 696 N N . MET A 1 90 ? 8.770 -2.583 -7.239 1.00 94.44 90 MET A N 1
ATOM 697 C CA . MET A 1 90 ? 8.251 -3.952 -7.278 1.00 94.44 90 MET A CA 1
ATOM 698 C C . MET A 1 90 ? 7.077 -4.186 -6.333 1.00 94.44 90 MET A C 1
ATOM 700 O O . MET A 1 90 ? 6.210 -5.008 -6.620 1.00 94.44 90 MET A O 1
ATOM 704 N N . GLY A 1 91 ? 7.057 -3.471 -5.213 1.00 95.19 91 GLY A N 1
ATOM 705 C CA . GLY A 1 91 ? 5.990 -3.521 -4.226 1.00 95.19 91 GLY A CA 1
ATOM 706 C C . GLY A 1 91 ? 5.582 -2.111 -3.854 1.00 95.19 91 GLY A C 1
ATOM 707 O O . GLY A 1 91 ? 6.445 -1.293 -3.549 1.00 95.19 91 GLY A O 1
ATOM 708 N N . LEU A 1 92 ? 4.281 -1.844 -3.869 1.00 97.44 92 LEU A N 1
ATOM 709 C CA . LEU A 1 92 ? 3.693 -0.630 -3.324 1.00 97.44 92 LEU A CA 1
ATOM 710 C C . LEU A 1 92 ? 2.704 -1.021 -2.234 1.00 97.44 92 LEU A C 1
ATOM 712 O O . LEU A 1 92 ? 1.905 -1.939 -2.415 1.00 97.44 92 LEU A O 1
ATOM 716 N N . MET A 1 93 ? 2.759 -0.334 -1.099 1.00 96.88 93 MET A N 1
ATOM 717 C CA . MET A 1 93 ? 1.823 -0.563 -0.004 1.00 96.88 93 MET A CA 1
ATOM 718 C C . MET A 1 93 ? 1.616 0.714 0.792 1.00 96.88 93 MET A C 1
ATOM 720 O O . MET A 1 93 ? 2.577 1.361 1.205 1.00 96.88 93 MET A O 1
ATOM 724 N N . VAL A 1 94 ? 0.362 1.068 1.053 1.00 95.50 94 VAL A N 1
ATOM 725 C CA . VAL A 1 94 ? 0.060 2.136 2.004 1.00 95.50 94 VAL A CA 1
ATOM 726 C C . VAL A 1 94 ? 0.089 1.564 3.419 1.00 95.50 94 VAL A C 1
ATOM 728 O O . VAL A 1 94 ? -0.592 0.589 3.733 1.00 95.50 94 VAL A O 1
ATOM 731 N N . TYR A 1 95 ? 0.872 2.191 4.289 1.00 94.56 95 TYR A N 1
ATOM 732 C CA . TYR A 1 95 ? 0.999 1.849 5.697 1.00 94.56 95 TYR A CA 1
ATOM 733 C C . TYR A 1 95 ? 1.001 3.121 6.540 1.00 94.56 95 TYR A C 1
ATOM 735 O O . TYR A 1 95 ? 1.719 4.072 6.244 1.00 94.56 95 TYR A O 1
ATOM 743 N N . ASN A 1 96 ? 0.171 3.147 7.585 1.00 90.25 96 ASN A N 1
ATOM 744 C CA . ASN A 1 96 ? 0.058 4.263 8.527 1.00 90.25 96 ASN A CA 1
ATOM 745 C C . ASN A 1 96 ? 0.022 5.661 7.858 1.00 90.25 96 ASN A C 1
ATOM 747 O O . ASN A 1 96 ? 0.778 6.565 8.209 1.00 90.25 96 ASN A O 1
ATOM 751 N N . GLY A 1 97 ? -0.832 5.827 6.842 1.00 90.12 97 GLY A N 1
ATOM 752 C CA . GLY A 1 97 ? -1.003 7.113 6.151 1.00 90.12 97 GLY A CA 1
ATOM 753 C C . GLY A 1 97 ? -0.066 7.360 4.968 1.00 90.12 97 GLY A C 1
ATOM 754 O O . GLY A 1 97 ? -0.294 8.297 4.205 1.00 90.12 97 GLY A O 1
ATOM 755 N N . LYS A 1 98 ? 0.976 6.544 4.798 1.00 94.00 98 LYS A N 1
ATOM 756 C CA . LYS A 1 98 ? 2.068 6.803 3.856 1.00 94.00 98 LYS A CA 1
ATOM 757 C C . LYS A 1 98 ? 2.200 5.679 2.840 1.00 94.00 98 LYS A C 1
ATOM 759 O O . LYS A 1 98 ? 1.989 4.519 3.179 1.00 94.00 98 LYS A O 1
ATOM 764 N N . LEU A 1 99 ? 2.548 6.021 1.604 1.00 96.88 99 LEU A N 1
ATOM 765 C CA . LEU A 1 99 ? 2.822 5.050 0.549 1.00 96.88 99 LEU A CA 1
ATOM 766 C C . LEU A 1 99 ? 4.287 4.611 0.636 1.00 96.88 99 LEU A C 1
ATOM 768 O O . LEU A 1 99 ? 5.181 5.451 0.707 1.00 96.88 99 LEU A O 1
ATOM 772 N N . TYR A 1 100 ? 4.527 3.305 0.642 1.00 98.06 100 TYR A N 1
ATOM 773 C CA . TYR A 1 100 ? 5.857 2.706 0.660 1.00 98.06 100 TYR A CA 1
ATOM 774 C C . TYR A 1 100 ? 6.127 1.969 -0.645 1.00 98.06 100 TYR A C 1
ATOM 776 O O . TYR A 1 100 ? 5.231 1.305 -1.161 1.00 98.06 100 TYR A O 1
ATOM 784 N N . GLY A 1 101 ? 7.357 2.079 -1.150 1.00 98.12 101 GLY A N 1
ATOM 785 C CA . GLY A 1 101 ? 7.825 1.444 -2.379 1.00 98.12 101 GLY A CA 1
ATOM 786 C C . GLY A 1 101 ? 9.078 0.606 -2.151 1.00 98.12 101 GLY A C 1
ATOM 787 O O . GLY A 1 101 ? 10.066 1.113 -1.627 1.00 98.12 101 GLY A O 1
ATOM 788 N N . GLY A 1 102 ? 9.038 -0.671 -2.529 1.00 98.44 102 GLY A N 1
ATOM 789 C CA . GLY A 1 102 ? 10.185 -1.585 -2.521 1.00 98.44 102 GLY A CA 1
ATOM 790 C C . GLY A 1 102 ? 10.815 -1.698 -3.902 1.00 98.44 102 GLY A C 1
ATOM 791 O O . GLY A 1 102 ? 10.102 -1.707 -4.909 1.00 98.44 102 GLY A O 1
ATOM 792 N N . THR A 1 103 ? 12.144 -1.765 -3.956 1.00 98.44 103 THR A N 1
ATOM 793 C CA . THR A 1 103 ? 12.887 -1.504 -5.193 1.00 98.44 103 THR A CA 1
ATOM 794 C C . THR A 1 103 ? 13.875 -2.596 -5.613 1.00 98.44 103 THR A C 1
ATOM 796 O O . THR A 1 103 ? 14.239 -3.493 -4.845 1.00 98.44 103 THR A O 1
ATOM 799 N N . LEU A 1 104 ? 14.329 -2.485 -6.865 1.00 97.88 104 LEU A N 1
ATOM 800 C CA . LEU A 1 104 ? 15.470 -3.172 -7.492 1.00 97.88 104 LEU A CA 1
ATOM 801 C C . LEU A 1 104 ? 16.318 -2.124 -8.225 1.00 97.88 104 LEU A C 1
ATOM 803 O O . LEU A 1 104 ? 15.710 -1.273 -8.877 1.00 97.88 104 LEU A O 1
ATOM 807 N N . PRO A 1 105 ? 17.670 -2.210 -8.263 1.00 97.56 105 PRO A N 1
ATOM 808 C CA . PRO A 1 105 ? 18.536 -3.317 -7.855 1.00 97.56 105 PRO A CA 1
ATOM 809 C C . PRO A 1 105 ? 19.059 -3.335 -6.426 1.00 97.56 105 PRO A C 1
ATOM 811 O O . PRO A 1 105 ? 19.752 -4.300 -6.085 1.00 97.56 105 PRO A O 1
ATOM 814 N N . LEU A 1 106 ? 18.804 -2.323 -5.601 1.00 97.75 106 LEU A N 1
ATOM 815 C CA . LEU A 1 106 ? 19.474 -2.249 -4.303 1.00 97.75 106 LEU A CA 1
ATOM 816 C C . LEU A 1 106 ? 18.666 -2.847 -3.152 1.00 97.75 106 LEU A C 1
ATOM 818 O O . LEU A 1 106 ? 19.246 -3.007 -2.081 1.00 97.75 106 LEU A O 1
ATOM 822 N N . ALA A 1 107 ? 17.414 -3.266 -3.368 1.00 98.19 107 ALA A N 1
ATOM 823 C CA . ALA A 1 107 ? 16.494 -3.708 -2.313 1.00 98.19 107 ALA A CA 1
ATOM 824 C C . ALA A 1 107 ? 16.252 -2.644 -1.241 1.00 98.19 107 ALA A C 1
ATOM 826 O O . ALA A 1 107 ? 16.260 -2.934 -0.038 1.00 98.19 107 ALA A O 1
ATOM 827 N N . GLN A 1 108 ? 16.092 -1.401 -1.677 1.00 98.12 108 GLN A N 1
ATOM 828 C CA . GLN A 1 108 ? 15.753 -0.302 -0.794 1.00 98.12 108 GLN A CA 1
ATOM 829 C C . GLN A 1 108 ? 14.237 -0.195 -0.626 1.00 98.12 108 GLN A C 1
ATOM 831 O O . GLN A 1 108 ? 13.445 -0.751 -1.391 1.00 98.12 108 GLN A O 1
ATOM 836 N N . VAL A 1 109 ? 13.835 0.473 0.447 1.00 98.38 109 VAL A N 1
ATOM 837 C CA . VAL A 1 109 ? 12.438 0.803 0.706 1.00 98.38 109 VAL A CA 1
ATOM 838 C C . VAL A 1 109 ? 12.332 2.301 0.875 1.00 98.38 109 VAL A C 1
ATOM 840 O O . VAL A 1 109 ? 13.030 2.894 1.698 1.00 98.38 109 VAL A O 1
ATOM 843 N N . TYR A 1 110 ? 11.425 2.901 0.124 1.00 98.19 110 TYR A N 1
ATOM 844 C CA . TYR A 1 110 ? 11.162 4.327 0.147 1.00 98.19 110 TYR A CA 1
ATOM 845 C C . TYR A 1 110 ? 9.778 4.610 0.703 1.00 98.19 110 TYR A C 1
ATOM 847 O O . TYR A 1 110 ? 8.861 3.810 0.530 1.00 98.19 110 TYR A O 1
ATOM 855 N N . ARG A 1 111 ? 9.621 5.766 1.344 1.00 97.50 111 ARG A N 1
ATOM 856 C CA . ARG A 1 111 ? 8.336 6.307 1.783 1.00 97.50 111 ARG A CA 1
ATOM 857 C C . ARG A 1 111 ? 8.039 7.591 1.022 1.00 97.50 111 ARG A C 1
ATOM 859 O O . ARG A 1 111 ? 8.886 8.477 0.986 1.00 97.50 111 ARG A O 1
ATOM 866 N N . PHE A 1 112 ? 6.838 7.702 0.475 1.00 96.44 112 PHE A N 1
ATOM 867 C CA . PHE A 1 112 ? 6.347 8.910 -0.169 1.00 96.44 112 PHE A CA 1
ATOM 868 C C . PHE A 1 112 ? 5.813 9.904 0.867 1.00 96.44 112 PHE A C 1
ATOM 870 O O . PHE A 1 112 ? 4.901 9.568 1.634 1.00 96.44 112 PHE A O 1
ATOM 877 N N . ASP A 1 113 ? 6.354 11.123 0.878 1.00 88.62 113 ASP A N 1
ATOM 878 C CA . ASP A 1 113 ? 5.950 12.186 1.807 1.00 88.62 113 ASP A CA 1
ATOM 879 C C . ASP A 1 113 ? 5.185 13.355 1.159 1.00 88.62 113 ASP A C 1
ATOM 881 O O . ASP A 1 113 ? 4.764 14.258 1.882 1.00 88.62 113 ASP A O 1
ATOM 885 N N . GLY A 1 114 ? 4.871 13.263 -0.138 1.00 82.94 114 GLY A N 1
ATOM 886 C CA . GLY A 1 114 ? 4.150 14.281 -0.915 1.00 82.94 114 GLY A CA 1
ATOM 887 C C . GLY A 1 114 ? 5.036 14.924 -1.986 1.00 82.94 114 GLY A C 1
ATOM 888 O O . GLY A 1 114 ? 6.247 14.783 -1.938 1.00 82.94 114 GLY A O 1
ATOM 889 N N . GLU A 1 115 ? 4.431 15.576 -2.986 1.00 78.31 115 GLU A N 1
ATOM 890 C CA . GLU A 1 115 ? 5.120 16.411 -4.002 1.00 78.31 115 GLU A CA 1
ATOM 891 C C . GLU A 1 115 ? 6.312 15.776 -4.758 1.00 78.31 115 GLU A C 1
ATOM 893 O O . GLU A 1 115 ? 7.192 16.472 -5.249 1.00 78.31 115 GLU A O 1
ATOM 898 N N . GLY A 1 116 ? 6.327 14.453 -4.923 1.00 71.25 116 GLY A N 1
ATOM 899 C CA . GLY A 1 116 ? 7.428 13.744 -5.595 1.00 71.25 116 GLY A CA 1
ATOM 900 C C . GLY A 1 116 ? 8.584 13.343 -4.671 1.00 71.25 116 GLY A C 1
ATOM 901 O O . GLY A 1 116 ? 9.536 12.715 -5.135 1.00 71.25 116 GLY A O 1
ATOM 902 N N . ASP A 1 117 ? 8.486 13.637 -3.372 1.00 88.75 117 ASP A N 1
ATOM 903 C CA . ASP A 1 117 ? 9.522 13.333 -2.389 1.00 88.75 117 ASP A CA 1
ATOM 904 C C . ASP A 1 117 ? 9.413 11.892 -1.879 1.00 88.75 117 ASP A C 1
ATOM 906 O O . ASP A 1 117 ? 8.522 11.523 -1.101 1.00 88.75 117 ASP A O 1
ATOM 910 N N . TRP A 1 118 ? 10.377 11.073 -2.301 1.00 97.25 118 TRP A N 1
ATOM 911 C CA . TRP A 1 118 ? 10.584 9.714 -1.815 1.00 97.25 118 TRP A CA 1
ATOM 912 C C . TRP A 1 118 ? 11.775 9.670 -0.864 1.00 97.25 118 TRP A C 1
ATOM 914 O O . TRP A 1 118 ? 12.918 9.891 -1.253 1.00 97.25 118 TRP A O 1
ATOM 924 N N . ILE A 1 119 ? 11.517 9.333 0.397 1.00 96.88 119 ILE A N 1
ATOM 925 C CA . ILE A 1 119 ? 12.549 9.230 1.428 1.00 96.88 119 ILE A CA 1
ATOM 926 C C . ILE A 1 119 ? 12.994 7.779 1.557 1.00 96.88 119 ILE A C 1
ATOM 928 O O . ILE A 1 119 ? 12.185 6.907 1.879 1.00 96.88 119 ILE A O 1
ATOM 932 N N . ASN A 1 120 ? 14.287 7.521 1.364 1.00 97.19 120 ASN A N 1
ATOM 933 C CA . ASN A 1 120 ? 14.873 6.210 1.623 1.00 97.19 120 ASN A CA 1
ATOM 934 C C . ASN A 1 120 ? 14.783 5.873 3.121 1.00 97.19 120 ASN A C 1
ATOM 936 O O . ASN A 1 120 ? 15.292 6.598 3.976 1.00 97.19 120 ASN A O 1
ATOM 940 N N . THR A 1 121 ? 14.129 4.761 3.441 1.00 96.75 121 THR A N 1
ATOM 941 C CA . THR A 1 121 ? 13.928 4.277 4.816 1.00 96.75 121 THR A CA 1
ATOM 942 C C . THR A 1 121 ? 14.871 3.140 5.198 1.00 96.75 121 THR A C 1
ATOM 944 O O . THR A 1 121 ? 14.919 2.742 6.362 1.00 96.75 121 THR A O 1
ATOM 947 N N . GLY A 1 122 ? 15.651 2.632 4.244 1.00 96.88 122 GLY A N 1
ATOM 948 C CA . GLY A 1 122 ? 16.655 1.608 4.472 1.00 96.88 122 GLY A CA 1
ATOM 949 C C . GLY A 1 122 ? 16.817 0.647 3.301 1.00 96.88 122 GLY A C 1
ATOM 950 O O . GLY A 1 122 ? 15.974 0.533 2.414 1.00 96.88 122 GLY A O 1
ATOM 951 N N . GLN A 1 123 ? 17.924 -0.089 3.348 1.00 97.75 123 GLN A N 1
ATOM 952 C CA . GLN A 1 123 ? 18.228 -1.197 2.452 1.00 97.75 123 GLN A CA 1
ATOM 953 C C . GLN A 1 123 ? 18.013 -2.520 3.187 1.00 97.75 123 GLN A C 1
ATOM 955 O O . GLN A 1 123 ? 18.695 -2.776 4.186 1.00 97.75 123 GLN A O 1
ATOM 960 N N . LEU A 1 124 ? 17.098 -3.353 2.691 1.00 98.00 124 LEU A N 1
ATOM 961 C CA . LEU A 1 124 ? 16.709 -4.596 3.358 1.00 98.00 124 LEU A CA 1
ATOM 962 C C . LEU A 1 124 ? 17.624 -5.769 3.010 1.00 98.00 124 LEU A C 1
ATOM 964 O O . LEU A 1 124 ? 18.001 -6.533 3.893 1.00 98.00 124 LEU A O 1
ATOM 968 N N . ASP A 1 125 ? 18.026 -5.901 1.746 1.00 98.00 125 ASP A N 1
ATOM 969 C CA . ASP A 1 125 ? 18.906 -6.986 1.308 1.00 98.00 125 ASP A CA 1
ATOM 970 C C . ASP A 1 125 ? 20.313 -6.458 1.012 1.00 98.00 125 ASP A C 1
ATOM 972 O O . ASP A 1 125 ? 20.504 -5.547 0.204 1.00 98.00 125 ASP A O 1
ATOM 976 N N . LYS A 1 126 ? 21.311 -7.053 1.670 1.00 97.19 126 LYS A N 1
ATOM 977 C CA . LYS A 1 126 ? 22.736 -6.728 1.519 1.00 97.19 126 LYS A CA 1
ATOM 978 C C . LYS A 1 126 ? 23.566 -7.939 1.101 1.00 97.19 126 LYS A C 1
ATOM 980 O O . LYS A 1 126 ? 24.768 -7.962 1.349 1.00 97.19 126 LYS A O 1
ATOM 985 N N . THR A 1 127 ? 22.937 -8.949 0.494 1.00 98.00 127 THR A N 1
ATOM 986 C CA . THR A 1 127 ? 23.632 -10.153 0.022 1.00 98.00 127 THR A CA 1
ATOM 987 C C . THR A 1 127 ? 24.842 -9.741 -0.833 1.00 98.00 127 THR A C 1
ATOM 989 O O . THR A 1 127 ? 24.659 -8.982 -1.799 1.00 98.00 127 THR A O 1
ATOM 992 N N . PRO A 1 128 ? 26.069 -10.161 -0.467 1.00 96.25 128 PRO A N 1
ATOM 993 C CA . PRO A 1 128 ? 27.284 -9.752 -1.164 1.00 96.25 128 PRO A CA 1
ATOM 994 C C . PRO A 1 128 ? 27.325 -10.348 -2.573 1.00 96.25 128 PRO A C 1
ATOM 996 O O . PRO A 1 128 ? 26.654 -11.338 -2.853 1.00 96.25 128 PRO A O 1
ATOM 999 N N . ASP A 1 129 ? 28.086 -9.717 -3.467 1.00 95.00 129 ASP A N 1
ATOM 1000 C CA . ASP A 1 129 ? 28.356 -10.201 -4.833 1.00 95.00 129 ASP A CA 1
ATOM 1001 C C . ASP A 1 129 ? 27.119 -10.429 -5.726 1.00 95.00 129 ASP A C 1
ATOM 1003 O O . ASP A 1 129 ? 27.198 -11.019 -6.803 1.00 95.00 129 ASP A O 1
ATOM 1007 N N . VAL A 1 130 ? 25.964 -9.898 -5.321 1.00 95.56 130 VAL A N 1
ATOM 1008 C CA . VAL A 1 130 ? 24.722 -9.931 -6.093 1.00 95.56 130 VAL A CA 1
ATOM 1009 C C . VAL A 1 130 ? 24.441 -8.551 -6.672 1.00 95.56 130 VAL A C 1
ATOM 1011 O O . VAL A 1 130 ? 24.271 -7.572 -5.946 1.00 95.56 130 VAL A O 1
ATOM 1014 N N . LYS A 1 131 ? 24.339 -8.484 -8.003 1.00 94.25 131 LYS A N 1
ATOM 1015 C CA . LYS A 1 131 ? 24.020 -7.244 -8.724 1.00 94.25 131 LYS A CA 1
ATOM 1016 C C . LYS A 1 131 ? 22.574 -6.784 -8.513 1.00 94.25 131 LYS A C 1
ATOM 1018 O O . LYS A 1 131 ? 22.341 -5.589 -8.397 1.00 94.25 131 LYS A O 1
ATOM 1023 N N . TYR A 1 132 ? 21.621 -7.719 -8.502 1.00 97.06 132 TYR A N 1
ATOM 1024 C CA . TYR A 1 132 ? 20.186 -7.433 -8.420 1.00 97.06 132 TYR A CA 1
ATOM 1025 C C . TYR A 1 132 ? 19.595 -7.992 -7.135 1.00 97.06 132 TYR A C 1
ATOM 1027 O O . TYR A 1 132 ? 19.372 -9.199 -7.021 1.00 97.06 132 TYR A O 1
ATOM 1035 N N . ARG A 1 133 ? 19.302 -7.099 -6.199 1.00 98.12 133 ARG A N 1
ATOM 1036 C CA . ARG A 1 133 ? 18.565 -7.385 -4.976 1.00 98.12 133 ARG A CA 1
ATOM 1037 C C . ARG A 1 133 ? 17.205 -6.701 -5.041 1.00 98.12 133 ARG A C 1
ATOM 1039 O O . ARG A 1 133 ? 17.050 -5.694 -5.728 1.00 98.12 133 ARG A O 1
ATOM 1046 N N . ARG A 1 134 ? 16.212 -7.281 -4.375 1.00 98.06 134 ARG A N 1
ATOM 1047 C CA . ARG A 1 134 ? 14.820 -6.823 -4.426 1.00 98.06 134 ARG A CA 1
ATOM 1048 C C . ARG A 1 134 ? 14.261 -6.658 -3.029 1.00 98.06 134 ARG A C 1
ATOM 1050 O O . ARG A 1 134 ? 14.386 -7.579 -2.227 1.00 98.06 134 ARG A O 1
ATOM 1057 N N . ALA A 1 135 ? 13.595 -5.537 -2.791 1.00 98.19 135 ALA A N 1
ATOM 1058 C CA . ALA A 1 135 ? 12.537 -5.421 -1.799 1.00 98.19 135 ALA A CA 1
ATOM 1059 C C . ALA A 1 135 ? 11.227 -5.614 -2.571 1.00 98.19 135 ALA A C 1
ATOM 1061 O O . ALA A 1 135 ? 10.814 -4.744 -3.331 1.00 98.19 135 ALA A O 1
ATOM 1062 N N . TRP A 1 136 ? 10.669 -6.821 -2.500 1.00 93.81 136 TRP A N 1
ATOM 1063 C CA . TRP A 1 136 ? 9.755 -7.319 -3.525 1.00 93.81 136 TRP A CA 1
ATOM 1064 C C . TRP A 1 136 ? 8.291 -7.165 -3.126 1.00 93.81 136 TRP A C 1
ATOM 1066 O O . TRP A 1 136 ? 7.614 -6.250 -3.578 1.00 93.81 136 TRP A O 1
ATOM 1076 N N . THR A 1 137 ? 7.765 -8.103 -2.343 1.00 93.38 137 THR A N 1
ATOM 1077 C CA . THR A 1 137 ? 6.340 -8.167 -2.012 1.00 93.38 137 THR A CA 1
ATOM 1078 C C . THR A 1 137 ? 6.095 -7.524 -0.663 1.00 93.38 137 THR A C 1
ATOM 1080 O O . THR A 1 137 ? 6.807 -7.831 0.297 1.00 93.38 137 THR A O 1
ATOM 1083 N N . MET A 1 138 ? 5.062 -6.690 -0.580 1.00 97.19 138 MET A N 1
ATOM 1084 C CA . MET A 1 138 ? 4.665 -6.016 0.651 1.00 97.19 138 MET A CA 1
ATOM 1085 C C . MET A 1 138 ? 3.262 -6.428 1.090 1.00 97.19 138 MET A C 1
ATOM 1087 O O . MET A 1 138 ? 2.392 -6.657 0.253 1.00 97.19 138 MET A O 1
ATOM 1091 N N . ALA A 1 139 ? 3.041 -6.504 2.401 1.00 95.62 139 ALA A N 1
ATOM 1092 C CA . ALA A 1 139 ? 1.739 -6.807 2.991 1.00 95.62 139 ALA A CA 1
ATOM 1093 C C . ALA A 1 139 ? 1.589 -6.125 4.352 1.00 95.62 139 ALA A C 1
ATOM 1095 O O . ALA A 1 139 ? 2.577 -5.949 5.065 1.00 95.62 139 ALA A O 1
ATOM 1096 N N . ILE A 1 140 ? 0.357 -5.777 4.725 1.00 93.94 140 ILE A N 1
ATOM 1097 C CA . ILE A 1 140 ? 0.039 -5.382 6.099 1.00 93.94 140 ILE A CA 1
ATOM 1098 C C . ILE A 1 140 ? -0.495 -6.594 6.846 1.00 93.94 140 ILE A C 1
ATOM 1100 O O . ILE A 1 140 ? -1.383 -7.284 6.350 1.00 93.94 140 ILE A O 1
ATOM 1104 N N . HIS A 1 141 ? 0.048 -6.839 8.033 1.00 92.75 141 HIS A N 1
ATOM 1105 C CA . HIS A 1 141 ? -0.444 -7.867 8.938 1.00 92.75 141 HIS A CA 1
ATOM 1106 C C . HIS A 1 141 ? -0.161 -7.468 10.387 1.00 92.75 141 HIS A C 1
ATOM 1108 O O . HIS A 1 141 ? 0.892 -6.898 10.670 1.00 92.75 141 HIS A O 1
ATOM 1114 N N . ASP A 1 142 ? -1.096 -7.720 11.300 1.00 90.31 142 ASP A N 1
ATOM 1115 C CA . ASP A 1 142 ? -0.984 -7.414 12.729 1.00 90.31 142 ASP A CA 1
ATOM 1116 C C . ASP A 1 142 ? -0.466 -5.983 12.988 1.00 90.31 142 ASP A C 1
ATOM 1118 O O . ASP A 1 142 ? 0.439 -5.740 13.790 1.00 90.31 142 ASP A O 1
ATOM 1122 N N . GLY A 1 143 ? -1.010 -5.013 12.245 1.00 90.44 143 GLY A N 1
ATOM 1123 C CA . GLY A 1 143 ? -0.651 -3.597 12.356 1.00 90.44 143 GLY A CA 1
ATOM 1124 C C . GLY A 1 143 ? 0.768 -3.230 11.894 1.00 90.44 143 GLY A C 1
ATOM 1125 O O . GLY A 1 143 ? 1.231 -2.125 12.193 1.00 90.44 143 GLY A O 1
ATOM 1126 N N . GLN A 1 144 ? 1.468 -4.107 11.174 1.00 93.69 144 GLN A N 1
ATOM 1127 C CA . GLN A 1 144 ? 2.835 -3.899 10.682 1.00 93.69 144 GLN A CA 1
ATOM 1128 C C . GLN A 1 144 ? 2.918 -4.029 9.162 1.00 93.69 144 GLN A C 1
ATOM 1130 O O . GLN A 1 144 ? 2.165 -4.788 8.554 1.00 93.69 144 GLN A O 1
ATOM 1135 N N . LEU A 1 145 ? 3.870 -3.317 8.558 1.00 95.75 145 LEU A N 1
ATOM 1136 C CA . LEU A 1 145 ? 4.248 -3.507 7.160 1.00 95.75 145 LEU A CA 1
ATOM 1137 C C . LEU A 1 145 ? 5.315 -4.593 7.068 1.00 95.75 145 LEU A C 1
ATOM 1139 O O . LEU A 1 145 ? 6.371 -4.464 7.676 1.00 95.75 145 LEU A O 1
ATOM 1143 N N . PHE A 1 146 ? 5.070 -5.625 6.275 1.00 97.88 146 PHE A N 1
ATOM 1144 C CA . PHE A 1 146 ? 6.040 -6.661 5.949 1.00 97.88 146 PHE A CA 1
ATOM 1145 C C . PHE A 1 146 ? 6.576 -6.467 4.535 1.00 97.88 146 PHE A C 1
ATOM 1147 O O . PHE A 1 146 ? 5.827 -6.077 3.641 1.00 97.88 146 PHE A O 1
ATOM 1154 N N . CYS A 1 147 ? 7.855 -6.777 4.326 1.00 98.50 147 CYS A N 1
ATOM 1155 C CA . CYS A 1 147 ? 8.497 -6.775 3.017 1.00 98.50 147 CYS A CA 1
ATOM 1156 C C . CYS A 1 147 ? 9.409 -7.997 2.860 1.00 98.50 147 CYS A C 1
ATOM 1158 O O . CYS A 1 147 ? 10.309 -8.217 3.673 1.00 98.50 147 CYS A O 1
ATOM 1160 N N . GLY A 1 148 ? 9.192 -8.774 1.800 1.00 98.31 148 GLY A N 1
ATOM 1161 C CA . GLY A 1 148 ? 10.062 -9.888 1.415 1.00 98.31 148 GLY A CA 1
ATOM 1162 C C . GLY A 1 148 ? 11.243 -9.436 0.555 1.00 98.31 148 GLY A C 1
ATOM 1163 O O . GLY A 1 148 ? 11.126 -8.461 -0.196 1.00 98.31 148 GLY A O 1
ATOM 1164 N N . THR A 1 149 ? 12.367 -10.151 0.626 1.00 98.19 149 THR A N 1
ATOM 1165 C CA . THR A 1 149 ? 13.582 -9.836 -0.139 1.00 98.19 149 THR A CA 1
ATOM 1166 C C . THR A 1 149 ? 14.084 -10.977 -1.024 1.00 98.19 149 THR A C 1
ATOM 1168 O O . THR A 1 149 ? 13.940 -12.156 -0.706 1.00 98.19 149 THR A O 1
ATOM 1171 N N . LEU A 1 150 ? 14.733 -10.623 -2.139 1.00 96.88 150 LEU A N 1
ATOM 1172 C CA . LEU A 1 150 ? 15.473 -11.549 -3.009 1.00 96.88 150 LEU A CA 1
ATOM 1173 C C . LEU A 1 150 ? 16.904 -11.020 -3.222 1.00 96.88 150 LEU A C 1
ATOM 1175 O O . LEU A 1 150 ? 17.043 -9.827 -3.499 1.00 96.88 150 LEU A O 1
ATOM 1179 N N . PRO A 1 151 ? 17.950 -11.871 -3.207 1.00 97.00 151 PRO A N 1
ATOM 1180 C CA . PRO A 1 151 ? 17.916 -13.332 -3.094 1.00 97.00 151 PRO A CA 1
ATOM 1181 C C . PRO A 1 151 ? 17.953 -13.881 -1.673 1.00 97.00 151 PRO A C 1
ATOM 1183 O O . PRO A 1 151 ? 17.828 -15.091 -1.524 1.00 97.00 151 PRO A O 1
ATOM 1186 N N . SER A 1 152 ? 18.102 -13.043 -0.646 1.00 97.06 152 SER A N 1
ATOM 1187 C CA . SER A 1 152 ? 18.219 -13.541 0.732 1.00 97.06 152 SER A CA 1
ATOM 1188 C C . SER A 1 152 ? 17.009 -14.354 1.207 1.00 97.06 152 SER A C 1
ATOM 1190 O O . SER A 1 152 ? 17.164 -15.205 2.077 1.00 97.06 152 SER A O 1
ATOM 1192 N N . GLY A 1 153 ? 15.815 -14.111 0.653 1.00 96.75 153 GLY A N 1
ATOM 1193 C CA . GLY A 1 153 ? 14.589 -14.809 1.047 1.00 96.75 153 GLY A CA 1
ATOM 1194 C C . GLY A 1 153 ? 14.076 -14.412 2.432 1.00 96.75 153 GLY A C 1
ATOM 1195 O O . GLY A 1 153 ? 13.208 -15.089 2.980 1.00 96.75 153 GLY A O 1
ATOM 1196 N N . HIS A 1 154 ? 14.609 -13.339 3.021 1.00 98.12 154 HIS A N 1
ATOM 1197 C CA . HIS A 1 154 ? 14.154 -12.838 4.310 1.00 98.12 154 HIS A CA 1
ATOM 1198 C C . HIS A 1 154 ? 12.825 -12.087 4.184 1.00 98.12 154 HIS A C 1
ATOM 1200 O O . HIS A 1 154 ? 12.458 -11.574 3.125 1.00 98.12 154 HIS A O 1
ATOM 1206 N N . VAL A 1 155 ? 12.118 -11.993 5.308 1.00 98.12 155 VAL A N 1
ATOM 1207 C CA . VAL A 1 155 ? 10.948 -11.132 5.469 1.00 98.12 155 VAL A CA 1
ATOM 1208 C C . VAL A 1 155 ? 11.234 -10.184 6.624 1.00 98.12 155 VAL A C 1
ATOM 1210 O O . VAL A 1 155 ? 11.505 -10.622 7.741 1.00 98.12 155 VAL A O 1
ATOM 1213 N N . TYR A 1 156 ? 11.183 -8.888 6.344 1.00 97.94 156 TYR A N 1
ATOM 1214 C CA . TYR A 1 156 ? 11.366 -7.828 7.329 1.00 97.94 156 TYR A CA 1
ATOM 1215 C C . TYR A 1 156 ? 10.012 -7.237 7.698 1.00 97.94 156 TYR A C 1
ATOM 1217 O O . TYR A 1 156 ? 9.128 -7.161 6.845 1.00 97.94 156 TYR A O 1
ATOM 1225 N N . SER A 1 157 ? 9.859 -6.787 8.942 1.00 95.94 157 SER A N 1
ATOM 1226 C CA . SER A 1 157 ? 8.717 -5.980 9.362 1.00 95.94 157 SER A CA 1
ATOM 1227 C C . SER A 1 157 ? 9.149 -4.563 9.728 1.00 95.94 157 SER A C 1
ATOM 1229 O O . SER A 1 157 ? 10.261 -4.324 10.203 1.00 95.94 157 SER A O 1
ATOM 1231 N N . LEU A 1 158 ? 8.247 -3.616 9.503 1.00 93.88 158 LEU A N 1
ATOM 1232 C CA . LEU A 1 158 ? 8.350 -2.229 9.911 1.00 93.88 158 LEU A CA 1
ATOM 1233 C C . LEU A 1 158 ? 7.112 -1.883 10.739 1.00 93.88 158 LEU A C 1
ATOM 1235 O O . LEU A 1 158 ? 5.974 -2.048 10.293 1.00 93.88 158 LEU A O 1
ATOM 1239 N N . ASN A 1 159 ? 7.353 -1.355 11.934 1.00 90.25 159 ASN A N 1
ATOM 1240 C CA . ASN A 1 159 ? 6.333 -0.759 12.780 1.00 90.25 159 ASN A CA 1
ATOM 1241 C C . ASN A 1 159 ? 6.616 0.743 12.895 1.00 90.25 159 ASN A C 1
ATOM 1243 O O . ASN A 1 159 ? 7.681 1.143 13.364 1.00 90.25 159 ASN A O 1
ATOM 1247 N N . VAL A 1 160 ? 5.683 1.574 12.431 1.00 86.19 160 VAL A N 1
ATOM 1248 C CA . VAL A 1 160 ? 5.768 3.036 12.544 1.00 86.19 160 VAL A CA 1
ATOM 1249 C C . VAL A 1 160 ? 4.465 3.527 13.137 1.00 86.19 160 VAL A C 1
ATOM 1251 O O . VAL A 1 160 ? 3.401 3.294 12.570 1.00 86.19 160 VAL A O 1
ATOM 1254 N N . GLY A 1 161 ? 4.547 4.241 14.257 1.00 82.94 161 GLY A N 1
ATOM 1255 C CA . GLY A 1 161 ? 3.365 4.594 15.036 1.00 82.94 161 GLY A CA 1
ATOM 1256 C C . GLY A 1 161 ? 2.749 3.360 15.691 1.00 82.94 161 GLY A C 1
ATOM 1257 O O . GLY A 1 161 ? 3.439 2.387 15.978 1.00 82.94 161 GLY A O 1
ATOM 1258 N N . GLN A 1 162 ? 1.452 3.411 15.973 1.00 81.62 162 GLN A N 1
ATOM 1259 C CA . GLN A 1 162 ? 0.714 2.264 16.489 1.00 81.62 162 GLN A CA 1
ATOM 1260 C C . GLN A 1 162 ? -0.537 2.069 15.658 1.00 81.62 162 GLN A C 1
ATOM 1262 O O . GLN A 1 162 ? -1.353 2.979 15.512 1.00 81.62 162 GLN A O 1
ATOM 1267 N N . CYS A 1 163 ? -0.667 0.862 15.134 1.00 88.12 163 CYS A N 1
ATOM 1268 C CA . CYS A 1 163 ? -1.801 0.438 14.350 1.00 88.12 163 CYS A CA 1
ATOM 1269 C C . CYS A 1 163 ? -2.338 -0.845 14.973 1.00 88.12 163 CYS A C 1
ATOM 1271 O O . CYS A 1 163 ? -1.577 -1.734 15.346 1.00 88.12 163 CYS A O 1
ATOM 1273 N N . VAL A 1 164 ? -3.656 -0.932 15.059 1.00 90.75 164 VAL A N 1
ATOM 1274 C CA . VAL A 1 164 ? -4.371 -2.188 15.264 1.00 90.75 164 VAL A CA 1
ATOM 1275 C C . VAL A 1 164 ? -5.109 -2.483 13.973 1.00 90.75 164 VAL A C 1
ATOM 1277 O O . VAL A 1 164 ? -5.671 -1.573 13.360 1.00 90.75 164 VAL A O 1
ATOM 1280 N N . SER A 1 165 ? -5.100 -3.737 13.552 1.00 92.31 165 SER A N 1
ATOM 1281 C CA . SER A 1 165 ? -5.790 -4.179 12.348 1.00 92.31 165 SER A CA 1
ATOM 1282 C C . SER A 1 165 ? -6.631 -5.415 12.637 1.00 92.31 165 SER A C 1
ATOM 1284 O O . SER A 1 165 ? -6.419 -6.134 13.615 1.00 92.31 165 SER A O 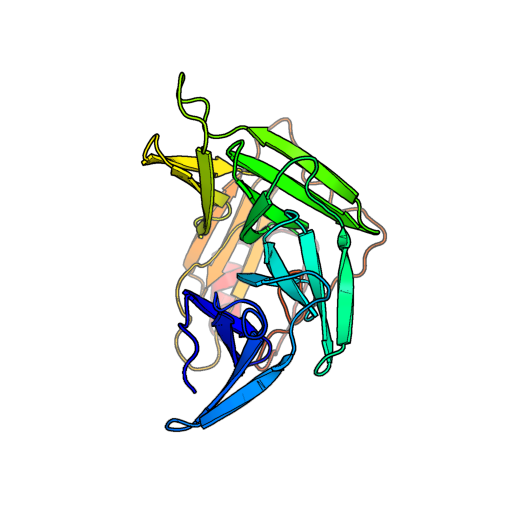1
ATOM 1286 N N . HIS A 1 166 ? -7.639 -5.628 11.799 1.00 93.50 166 HIS A N 1
ATOM 1287 C CA . HIS A 1 166 ? -8.365 -6.884 11.725 1.00 93.50 166 HIS A CA 1
ATOM 1288 C C . HIS A 1 166 ? -8.195 -7.410 10.305 1.00 93.50 166 HIS A C 1
ATOM 1290 O O . HIS A 1 166 ? -8.940 -7.030 9.407 1.00 93.50 166 HIS A O 1
ATOM 1296 N N . ASP A 1 167 ? -7.187 -8.255 10.103 1.00 91.81 167 ASP A N 1
ATOM 1297 C CA . ASP A 1 167 ? -6.756 -8.696 8.767 1.00 91.81 167 ASP A CA 1
ATOM 1298 C C . ASP A 1 167 ? -7.559 -9.907 8.270 1.00 91.81 167 ASP A C 1
ATOM 1300 O O . ASP A 1 167 ? -7.032 -10.839 7.662 1.00 91.81 167 ASP A O 1
ATOM 1304 N N . LYS A 1 168 ? -8.849 -9.932 8.605 1.00 91.38 168 LYS A N 1
ATOM 1305 C CA . LYS A 1 168 ? -9.796 -10.975 8.221 1.00 91.38 168 LYS A CA 1
ATOM 1306 C C . LYS A 1 168 ? -11.065 -10.323 7.707 1.00 91.38 168 LYS A C 1
ATOM 1308 O O . LYS A 1 168 ? -11.466 -9.260 8.178 1.00 91.38 168 LYS A O 1
ATOM 1313 N N . GLU A 1 169 ? -11.696 -10.988 6.750 1.00 91.62 169 GLU A N 1
ATOM 1314 C CA . GLU A 1 169 ? -12.991 -10.569 6.235 1.00 91.62 169 GLU A CA 1
ATOM 1315 C C . GLU A 1 169 ? -14.025 -10.513 7.369 1.00 91.62 169 GLU A C 1
ATOM 1317 O O . GLU A 1 169 ? -14.141 -11.436 8.183 1.00 91.62 169 GLU A O 1
ATOM 1322 N N . LEU A 1 170 ? -14.775 -9.412 7.423 1.00 92.50 170 LEU A N 1
ATOM 1323 C CA . LEU A 1 170 ? -15.907 -9.290 8.329 1.00 92.50 170 LEU A CA 1
ATOM 1324 C C . LEU A 1 170 ? -17.097 -10.080 7.765 1.00 92.50 170 LEU A C 1
ATOM 1326 O O . LEU A 1 170 ? -17.393 -9.954 6.578 1.00 92.50 170 LEU A O 1
ATOM 1330 N N . PRO A 1 171 ? -17.837 -10.831 8.600 1.00 91.81 171 PRO A N 1
ATOM 1331 C CA . PRO A 1 171 ? -19.086 -11.448 8.173 1.00 91.81 171 PRO A CA 1
ATOM 1332 C C . PRO A 1 171 ? -20.069 -10.425 7.589 1.00 91.81 171 PRO A C 1
ATOM 1334 O O . PRO A 1 171 ? -20.109 -9.271 8.021 1.00 91.81 171 PRO A O 1
ATOM 1337 N N . SER A 1 172 ? -20.914 -10.872 6.658 1.00 92.50 172 SER A N 1
ATOM 1338 C CA . SER A 1 172 ? -21.980 -10.050 6.080 1.00 92.50 172 SER A CA 1
ATOM 1339 C C . SER A 1 172 ? -22.952 -9.521 7.143 1.00 92.50 172 SER A C 1
ATOM 1341 O O . SER A 1 172 ? -23.292 -10.239 8.085 1.00 92.50 172 SER A O 1
ATOM 1343 N N . GLY A 1 173 ? -23.484 -8.317 6.926 1.00 95.00 173 GLY A N 1
ATOM 1344 C CA . GLY A 1 173 ? -24.471 -7.675 7.800 1.00 95.00 173 GLY A CA 1
ATOM 1345 C C . GLY A 1 173 ? -23.885 -6.529 8.625 1.00 95.00 173 GLY A C 1
ATOM 1346 O O . GLY A 1 173 ? -22.753 -6.103 8.408 1.00 95.00 173 GLY A O 1
ATOM 1347 N N . TRP A 1 174 ? -24.675 -6.002 9.563 1.00 95.31 174 TRP A N 1
ATOM 1348 C CA . TRP A 1 174 ? -24.206 -4.970 10.489 1.00 95.31 174 TRP A CA 1
ATOM 1349 C C . TRP A 1 174 ? -23.209 -5.566 11.483 1.00 95.31 174 TRP A C 1
ATOM 1351 O O . TRP A 1 174 ? -23.457 -6.621 12.066 1.00 95.31 174 TRP A O 1
ATOM 1361 N N . ARG A 1 175 ? -22.076 -4.885 11.660 1.00 95.94 175 ARG A N 1
ATOM 1362 C CA . ARG A 1 175 ? -20.990 -5.274 12.567 1.00 95.94 175 ARG A CA 1
ATOM 1363 C C . ARG A 1 175 ? -20.692 -4.111 13.495 1.00 95.94 175 ARG A C 1
ATOM 1365 O O . ARG A 1 175 ? -20.612 -2.970 13.036 1.00 95.94 175 ARG A O 1
ATOM 1372 N N . HIS A 1 176 ? -20.487 -4.393 14.775 1.00 97.06 176 HIS A N 1
ATOM 1373 C CA . HIS A 1 176 ? -20.083 -3.362 15.723 1.00 97.06 176 HIS A CA 1
ATOM 1374 C C . HIS A 1 176 ? -18.556 -3.299 15.794 1.00 97.06 176 HIS A C 1
ATOM 1376 O O . HIS A 1 176 ? -17.911 -4.264 16.208 1.00 97.06 176 HIS A O 1
ATOM 1382 N N . ILE A 1 177 ? -17.979 -2.154 15.429 1.00 96.94 177 ILE A N 1
ATOM 1383 C CA . ILE A 1 177 ? -16.534 -1.910 15.478 1.00 96.94 177 ILE A CA 1
ATOM 1384 C C . ILE A 1 177 ? -16.252 -0.833 16.520 1.00 96.94 177 ILE A C 1
ATOM 1386 O O . ILE A 1 177 ? -16.810 0.260 16.449 1.00 96.94 177 ILE A O 1
ATOM 1390 N N . ALA A 1 178 ? -15.363 -1.121 17.469 1.00 97.44 178 ALA A N 1
ATOM 1391 C CA . ALA A 1 178 ? -14.902 -0.133 18.438 1.00 97.44 178 ALA A CA 1
ATOM 1392 C C . ALA A 1 178 ? -13.378 -0.106 18.508 1.00 97.44 178 ALA A C 1
ATOM 1394 O O . ALA A 1 178 ? -12.727 -1.144 18.616 1.00 97.44 178 ALA A O 1
ATOM 1395 N N . VAL A 1 179 ? -12.815 1.100 18.496 1.00 95.50 179 VAL A N 1
ATOM 1396 C CA . VAL A 1 179 ? -11.396 1.339 18.758 1.00 95.50 179 VAL A CA 1
ATOM 1397 C C . VAL A 1 179 ? -11.286 2.101 20.068 1.00 95.50 179 VAL A C 1
ATOM 1399 O O . VAL A 1 179 ? -11.857 3.180 20.215 1.00 95.50 179 VAL A O 1
ATOM 1402 N N . VAL A 1 180 ? -10.563 1.535 21.032 1.00 95.75 180 VAL A N 1
ATOM 1403 C CA . VAL A 1 180 ? -10.358 2.145 22.348 1.00 95.75 180 VAL A CA 1
ATOM 1404 C C . VAL A 1 180 ? -8.887 2.436 22.550 1.00 95.75 180 VAL A C 1
ATOM 1406 O O . 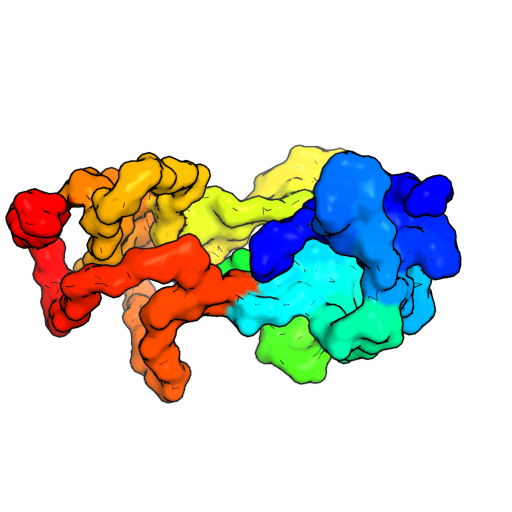VAL A 1 180 ? -8.049 1.538 22.486 1.00 95.75 180 VAL A O 1
ATOM 1409 N N . ARG A 1 181 ? -8.593 3.697 22.857 1.00 92.25 181 ARG A N 1
ATOM 1410 C CA . ARG A 1 181 ? -7.292 4.117 23.359 1.00 92.25 181 ARG A CA 1
ATOM 1411 C C . ARG A 1 181 ? -7.360 4.293 24.874 1.00 92.25 181 ARG A C 1
ATOM 1413 O O . ARG A 1 181 ? -8.173 5.067 25.370 1.00 92.25 181 ARG A O 1
ATOM 1420 N N . GLU A 1 182 ? -6.475 3.617 25.594 1.00 91.06 182 GLU A N 1
ATOM 1421 C CA . GLU A 1 182 ? -6.290 3.750 27.040 1.00 91.06 182 GLU A CA 1
ATOM 1422 C C . GLU A 1 182 ? -4.799 3.937 27.337 1.00 91.06 182 GLU A C 1
ATOM 1424 O O . GLU A 1 182 ? -4.015 2.995 27.228 1.00 91.06 182 GLU A O 1
ATOM 1429 N N . GLY A 1 183 ? -4.397 5.163 27.683 1.00 87.56 183 GLY A N 1
ATOM 1430 C CA . GLY A 1 183 ? -2.987 5.503 27.883 1.00 87.56 183 GLY A CA 1
ATOM 1431 C C . GLY A 1 183 ? -2.156 5.227 26.627 1.00 87.56 183 GLY A C 1
ATOM 1432 O O . GLY A 1 183 ? -2.378 5.845 25.577 1.00 87.56 183 GLY A O 1
ATOM 1433 N N . ASN A 1 184 ? -1.217 4.288 26.755 1.00 86.75 184 ASN A N 1
ATOM 1434 C CA . ASN A 1 184 ? -0.345 3.790 25.696 1.00 86.75 184 ASN A CA 1
ATOM 1435 C C . ASN A 1 184 ? -0.877 2.530 24.989 1.00 86.75 184 ASN A C 1
ATOM 1437 O O . ASN A 1 184 ? -0.127 1.889 24.262 1.00 86.75 184 ASN A O 1
ATOM 1441 N N . ARG A 1 185 ? -2.135 2.138 25.187 1.00 90.19 185 ARG A N 1
ATOM 1442 C CA . ARG A 1 185 ? -2.706 0.945 24.549 1.00 90.19 185 ARG A CA 1
ATOM 1443 C C . ARG A 1 185 ? -3.811 1.320 23.582 1.00 90.19 185 ARG A C 1
ATOM 1445 O O . ARG A 1 185 ? -4.696 2.104 23.926 1.00 90.19 185 ARG A O 1
ATOM 1452 N N . LEU A 1 186 ? -3.768 0.735 22.393 1.00 92.69 186 LEU A N 1
ATOM 1453 C CA . LEU A 1 186 ? -4.815 0.800 21.384 1.00 92.69 186 LEU A CA 1
ATOM 1454 C C . LEU A 1 186 ? -5.427 -0.592 21.246 1.00 92.69 186 LEU A C 1
ATOM 1456 O O . LEU A 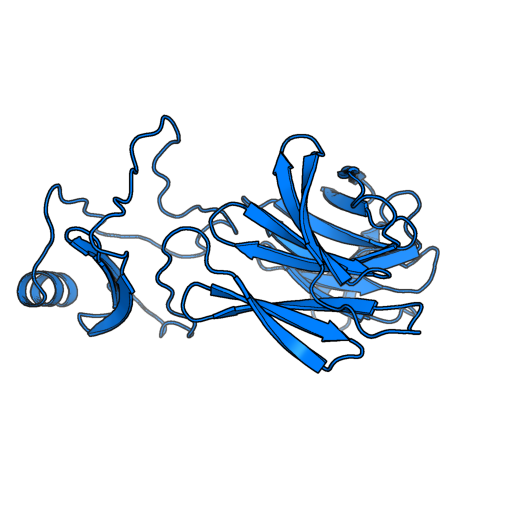1 186 ? -4.707 -1.581 21.157 1.00 92.69 186 LEU A O 1
ATOM 1460 N N . ARG A 1 187 ? -6.754 -0.686 21.259 1.00 95.50 187 ARG A N 1
ATOM 1461 C CA . ARG A 1 187 ? -7.481 -1.955 21.155 1.00 95.50 187 ARG A CA 1
ATOM 1462 C C . ARG A 1 187 ? -8.565 -1.846 20.108 1.00 95.50 187 ARG A C 1
ATOM 1464 O O . ARG A 1 187 ? -9.317 -0.874 20.115 1.00 95.50 187 ARG A O 1
ATOM 1471 N N . LEU A 1 188 ? -8.664 -2.863 19.265 1.00 97.25 188 LEU A N 1
ATOM 1472 C CA . LEU A 1 188 ? -9.732 -3.020 18.290 1.00 97.25 188 LEU A CA 1
ATOM 1473 C C . LEU A 1 188 ? -10.672 -4.128 18.746 1.00 97.25 188 LEU A C 1
ATOM 1475 O O . LEU A 1 188 ? -10.235 -5.226 19.100 1.00 97.25 188 LEU A O 1
ATOM 1479 N N . TYR A 1 189 ? -11.963 -3.836 18.697 1.00 98.06 189 TYR A N 1
ATOM 1480 C CA . TYR A 1 189 ? -13.034 -4.764 19.001 1.00 98.06 189 TYR A CA 1
ATOM 1481 C C . TYR A 1 189 ? -13.942 -4.927 17.787 1.00 98.06 189 TYR A C 1
ATOM 1483 O O . TYR A 1 189 ? -14.299 -3.939 17.143 1.00 98.06 189 TYR A O 1
ATOM 1491 N N . VAL A 1 190 ? -14.342 -6.168 17.522 1.00 97.56 190 VAL A N 1
ATOM 1492 C CA . VAL A 1 190 ? -15.356 -6.540 16.529 1.00 97.56 190 VAL A CA 1
ATOM 1493 C C . VAL A 1 190 ? -16.399 -7.369 17.263 1.00 97.56 190 VAL A C 1
ATOM 1495 O O . VAL A 1 190 ? -16.052 -8.409 17.820 1.00 97.56 190 VAL A O 1
ATOM 1498 N N . ASP A 1 191 ? -17.648 -6.902 17.289 1.00 96.38 191 ASP A N 1
ATOM 1499 C CA . ASP A 1 191 ? -18.755 -7.513 18.039 1.00 96.38 191 ASP A CA 1
ATOM 1500 C C . ASP A 1 191 ? -18.359 -7.877 19.476 1.00 96.38 191 ASP A C 1
ATOM 1502 O O . ASP A 1 191 ? -18.269 -9.053 19.822 1.00 96.38 191 ASP A O 1
ATOM 1506 N N . SER A 1 192 ? -18.019 -6.858 20.272 1.00 96.00 192 SER A N 1
ATOM 1507 C CA . SER A 1 192 ? -17.536 -6.942 21.666 1.00 96.00 192 SER A CA 1
ATOM 1508 C C . SER A 1 192 ? -16.244 -7.725 21.922 1.00 96.00 192 SER A C 1
ATOM 1510 O O . SER A 1 192 ? -15.625 -7.554 22.972 1.00 96.00 192 SER A O 1
ATOM 1512 N N . ARG A 1 193 ? -15.756 -8.521 20.968 1.00 96.44 193 ARG A N 1
ATOM 1513 C CA . ARG A 1 193 ? -14.515 -9.287 21.112 1.00 96.44 193 ARG A CA 1
ATOM 1514 C C . ARG A 1 193 ? -13.315 -8.421 20.771 1.00 96.44 193 ARG A C 1
ATOM 1516 O O . ARG A 1 193 ? -13.245 -7.871 19.675 1.00 96.44 193 ARG A O 1
ATOM 1523 N N . LYS A 1 194 ? -12.336 -8.344 21.677 1.00 97.25 194 LYS A N 1
ATOM 1524 C CA . LYS A 1 194 ? -11.032 -7.728 21.390 1.00 97.25 194 LYS A CA 1
ATOM 1525 C C . LYS A 1 194 ? -10.306 -8.584 20.351 1.00 97.25 194 LYS A C 1
ATOM 1527 O O . LYS A 1 194 ? -9.921 -9.709 20.659 1.00 97.25 194 LYS A O 1
ATOM 1532 N N . VAL A 1 195 ? -10.129 -8.062 19.142 1.00 96.94 195 VAL A N 1
ATOM 1533 C CA . VAL A 1 195 ? -9.488 -8.783 18.028 1.00 96.94 195 VAL A CA 1
ATOM 1534 C 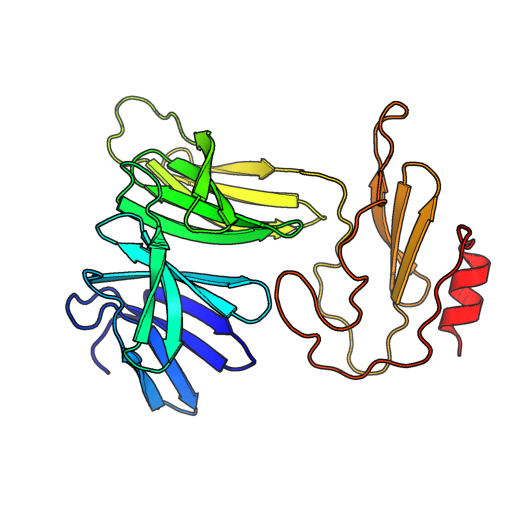C . VAL A 1 195 ? -8.030 -8.393 17.820 1.00 96.94 195 VAL A C 1
ATOM 1536 O O . VAL A 1 195 ? -7.288 -9.165 17.228 1.00 96.94 195 VAL A O 1
ATOM 1539 N N . SER A 1 196 ? -7.619 -7.215 18.293 1.00 95.94 196 SER A N 1
ATOM 1540 C CA . SER A 1 196 ? -6.242 -6.734 18.174 1.00 95.94 196 SER A CA 1
ATOM 1541 C C . SER A 1 196 ? -5.917 -5.745 19.293 1.00 95.94 196 SER A C 1
ATOM 1543 O O . SER A 1 196 ? -6.800 -5.049 19.810 1.00 95.94 196 SER A O 1
ATOM 1545 N N . GLU A 1 197 ? -4.650 -5.707 19.689 1.00 94.44 197 GLU A N 1
ATOM 1546 C CA . GLU A 1 197 ? -4.107 -4.776 20.672 1.00 94.44 197 GLU A CA 1
ATOM 1547 C C . GLU A 1 197 ? -2.682 -4.393 20.281 1.00 94.44 197 GLU A C 1
ATOM 1549 O O . GLU A 1 197 ? -1.891 -5.243 19.881 1.00 94.44 197 GLU A O 1
ATOM 1554 N N . SER A 1 198 ? -2.361 -3.113 20.433 1.00 91.06 198 SER A N 1
ATOM 1555 C CA . SER A 1 198 ? -1.014 -2.585 20.268 1.00 91.06 198 SER A CA 1
ATOM 1556 C C . SER A 1 198 ? -0.677 -1.676 21.456 1.00 91.06 198 SER A C 1
ATOM 1558 O O . SER A 1 198 ? -1.568 -1.059 22.053 1.00 91.06 198 SER A O 1
ATOM 1560 N N . SER A 1 199 ? 0.596 -1.612 21.848 1.00 88.12 199 SER A N 1
ATOM 1561 C CA . SER A 1 199 ? 1.038 -0.861 23.030 1.00 88.12 199 SER A CA 1
ATOM 1562 C C . SER A 1 199 ? 2.363 -0.136 22.807 1.00 88.12 199 SER A C 1
ATOM 1564 O O . SER A 1 199 ? 3.287 -0.727 22.252 1.00 88.12 199 SER A O 1
ATOM 1566 N N . PHE A 1 200 ? 2.492 1.099 23.305 1.00 75.81 200 PHE A N 1
ATOM 1567 C CA . PHE A 1 200 ? 3.790 1.787 23.381 1.00 75.81 200 PHE A CA 1
ATOM 1568 C C . PHE A 1 200 ? 4.592 1.347 24.612 1.00 75.81 200 PHE A C 1
ATOM 1570 O O . PHE A 1 200 ? 4.027 0.869 25.594 1.00 75.81 200 PHE A O 1
ATOM 1577 N N . SER A 1 201 ? 5.903 1.601 24.604 1.00 73.75 201 SER A N 1
ATOM 1578 C CA . SER A 1 201 ? 6.679 1.662 25.846 1.00 73.75 201 SER A CA 1
ATOM 1579 C C . SER A 1 201 ? 6.190 2.827 26.717 1.00 73.75 201 SER A C 1
ATOM 1581 O O . SER A 1 201 ? 5.710 3.834 26.197 1.00 73.75 201 SER A O 1
ATOM 1583 N N . ASP A 1 202 ? 6.307 2.708 28.040 1.00 66.94 202 ASP A N 1
ATOM 1584 C CA . ASP A 1 202 ? 5.698 3.654 28.996 1.00 66.94 202 ASP A CA 1
ATOM 1585 C C . ASP A 1 202 ? 6.166 5.117 28.837 1.00 66.94 202 ASP A C 1
ATOM 1587 O O . ASP A 1 202 ? 5.485 6.039 29.279 1.00 66.94 202 ASP A O 1
ATOM 1591 N N . ASN A 1 203 ? 7.287 5.345 28.144 1.00 65.56 203 ASN A N 1
ATOM 1592 C CA . ASN A 1 203 ? 7.848 6.675 27.884 1.00 65.56 203 ASN A CA 1
ATOM 1593 C C . ASN A 1 203 ? 7.394 7.307 26.553 1.00 65.56 203 ASN A C 1
ATOM 1595 O O . ASN A 1 203 ? 7.817 8.418 26.236 1.00 65.56 203 ASN A O 1
ATOM 1599 N N . GLN A 1 204 ? 6.566 6.629 25.754 1.00 67.00 204 GLN A N 1
ATOM 1600 C CA . GLN A 1 204 ? 6.036 7.168 24.500 1.00 67.00 204 GLN A CA 1
ATOM 1601 C C . GLN A 1 204 ? 4.538 7.453 24.624 1.00 67.00 204 GLN A C 1
ATOM 1603 O O . GLN A 1 204 ? 3.750 6.608 25.044 1.00 67.00 204 GLN A O 1
ATOM 1608 N N . SER A 1 205 ? 4.132 8.659 24.221 1.00 65.56 205 SER A N 1
ATOM 1609 C CA . SER A 1 205 ? 2.723 9.043 24.142 1.00 65.56 205 SER A CA 1
ATOM 1610 C C . SER A 1 205 ? 2.297 9.202 22.685 1.00 65.56 205 SER A C 1
ATOM 1612 O O . SER A 1 205 ? 3.007 9.804 21.880 1.00 65.56 205 SER A O 1
ATOM 1614 N N . LEU A 1 206 ? 1.119 8.674 22.337 1.00 72.81 206 LEU A N 1
ATOM 1615 C CA . LEU A 1 206 ? 0.499 8.942 21.040 1.00 72.81 206 LEU A CA 1
ATOM 1616 C C . LEU A 1 206 ? -0.062 10.364 21.039 1.00 72.81 206 LEU A C 1
ATOM 1618 O O . LEU A 1 206 ? -1.172 10.606 21.530 1.00 72.81 206 LEU A O 1
ATOM 1622 N N . ASN A 1 207 ? 0.698 11.320 20.522 1.00 77.44 207 ASN A N 1
ATOM 1623 C CA . ASN A 1 207 ? 0.163 12.649 20.279 1.00 77.44 207 ASN A CA 1
ATOM 1624 C C . ASN A 1 207 ? -0.699 12.615 19.011 1.00 77.44 207 ASN A C 1
ATOM 1626 O O . ASN A 1 207 ? -0.190 12.371 17.922 1.00 77.44 207 ASN A O 1
ATOM 1630 N N . LEU A 1 208 ? -2.004 12.834 19.170 1.00 80.31 208 LEU A N 1
ATOM 1631 C CA . LEU A 1 208 ? -2.948 12.939 18.054 1.00 80.31 208 LEU A CA 1
ATOM 1632 C C . LEU A 1 208 ? -3.299 14.396 17.733 1.00 80.31 208 LEU A C 1
ATOM 1634 O O . LEU A 1 208 ? -4.100 14.630 16.837 1.00 80.31 208 LEU A O 1
ATOM 1638 N N . ASN A 1 209 ? -2.731 15.373 18.445 1.00 86.31 209 ASN A N 1
ATOM 1639 C CA . ASN A 1 209 ? -3.011 16.784 18.200 1.00 86.31 209 ASN A CA 1
ATOM 1640 C C . ASN A 1 209 ? -2.327 17.220 16.906 1.00 86.31 209 ASN A C 1
ATOM 1642 O O . ASN A 1 209 ? -1.099 17.249 16.826 1.00 86.31 209 ASN A O 1
ATOM 1646 N N . ASN A 1 210 ? -3.137 17.534 15.906 1.00 88.94 210 ASN A N 1
ATOM 1647 C CA . ASN A 1 210 ? -2.722 18.057 14.615 1.00 88.94 210 ASN A CA 1
ATOM 1648 C C . ASN A 1 210 ? -3.926 18.745 13.947 1.00 88.94 210 ASN A C 1
ATOM 1650 O O . ASN A 1 210 ? -5.054 18.599 14.419 1.00 88.94 210 ASN A O 1
ATOM 1654 N N . ASP A 1 211 ? -3.677 19.462 12.854 1.00 91.75 211 ASP A N 1
ATOM 1655 C CA . ASP A 1 211 ? -4.708 20.219 12.132 1.00 91.75 211 ASP A CA 1
ATOM 1656 C C . ASP A 1 211 ? -5.420 19.400 11.039 1.00 91.75 211 ASP A C 1
ATOM 1658 O O . ASP A 1 211 ? -6.291 19.921 10.340 1.00 91.75 211 ASP A O 1
ATOM 1662 N N . ALA A 1 212 ? -5.071 18.119 10.861 1.00 87.62 212 ALA A N 1
ATOM 1663 C CA . ALA A 1 212 ? -5.736 17.272 9.882 1.00 87.62 212 ALA A CA 1
ATOM 1664 C C . ALA A 1 212 ? -7.172 16.949 10.334 1.00 87.62 212 ALA A C 1
ATOM 1666 O O . ALA A 1 212 ? -7.427 16.703 11.520 1.00 87.62 212 ALA A O 1
ATOM 1667 N N . PRO A 1 213 ? -8.133 16.914 9.397 1.00 89.38 213 PRO A N 1
ATOM 1668 C CA . PRO A 1 213 ? -9.509 16.587 9.725 1.00 89.38 213 PRO A CA 1
ATOM 1669 C C . PRO A 1 213 ? -9.629 15.135 10.201 1.00 89.38 213 PRO A C 1
ATOM 1671 O O . PRO A 1 213 ? -9.014 14.223 9.647 1.00 89.38 213 PRO A O 1
ATOM 1674 N N . LEU A 1 214 ? -10.498 14.902 11.187 1.00 88.06 214 LEU A N 1
ATOM 1675 C CA . LEU A 1 214 ? -10.943 13.550 11.515 1.00 88.06 214 LEU A CA 1
ATOM 1676 C C . LEU A 1 214 ? -11.882 13.057 10.411 1.00 88.06 214 LEU A C 1
ATOM 1678 O O . LEU A 1 214 ? -12.988 13.576 10.256 1.00 88.06 214 LEU A O 1
ATOM 1682 N N . THR A 1 215 ? -11.464 12.033 9.676 1.00 91.88 215 THR A N 1
ATOM 1683 C CA . THR A 1 215 ? -12.285 11.395 8.645 1.00 91.88 215 THR A CA 1
ATOM 1684 C C . THR A 1 215 ? -12.949 10.130 9.178 1.00 91.88 215 THR A C 1
ATOM 1686 O O . THR A 1 215 ? -12.376 9.373 9.961 1.00 91.88 215 THR A O 1
ATOM 1689 N N . ILE A 1 216 ? -14.183 9.886 8.739 1.00 92.25 216 ILE A N 1
ATOM 1690 C CA . ILE A 1 216 ? -14.932 8.661 9.025 1.00 92.25 216 ILE A CA 1
ATOM 1691 C C . ILE A 1 216 ? -15.500 8.160 7.700 1.00 92.25 216 ILE A C 1
ATOM 1693 O O . ILE A 1 216 ? -16.088 8.934 6.951 1.00 92.25 216 ILE A O 1
ATOM 1697 N N . GLY A 1 217 ? -15.294 6.878 7.391 1.00 92.88 217 GLY A N 1
ATOM 1698 C CA . GLY A 1 217 ? -15.681 6.296 6.099 1.00 92.88 217 GLY A CA 1
ATOM 1699 C C . GLY A 1 217 ? -14.724 6.612 4.942 1.00 92.88 217 GLY A C 1
ATOM 1700 O O . GLY A 1 217 ? -14.969 6.188 3.818 1.00 92.88 217 GLY A O 1
ATOM 1701 N N . PHE A 1 218 ? -13.622 7.310 5.212 1.00 92.44 218 PHE A N 1
ATOM 1702 C CA . PHE A 1 218 ? -12.524 7.549 4.280 1.00 92.44 218 PHE A CA 1
ATOM 1703 C C . PHE A 1 218 ? -11.203 7.550 5.050 1.00 92.44 218 PHE A C 1
ATOM 1705 O O . PHE A 1 218 ? -11.152 8.033 6.187 1.00 92.44 218 PHE A O 1
ATOM 1712 N N . GLY A 1 219 ? -10.148 7.003 4.452 1.00 90.88 219 GLY A N 1
ATOM 1713 C CA . GLY A 1 219 ? -8.837 6.919 5.085 1.00 90.88 219 GLY A CA 1
ATOM 1714 C C . GLY A 1 219 ? -7.689 6.825 4.081 1.00 90.88 219 GLY A C 1
ATOM 1715 O O . GLY A 1 219 ? -7.891 7.016 2.884 1.00 90.88 219 GLY A O 1
ATOM 1716 N N . PRO A 1 220 ? -6.474 6.504 4.560 1.00 89.69 220 PRO A N 1
ATOM 1717 C CA . PRO A 1 220 ? -5.268 6.481 3.737 1.00 89.69 220 PRO A CA 1
ATOM 1718 C C . PRO A 1 220 ? -5.299 5.580 2.510 1.00 89.69 220 PRO A C 1
ATOM 1720 O O . PRO A 1 220 ? -4.556 5.844 1.579 1.00 89.69 220 PRO A O 1
ATOM 1723 N N . GLN A 1 221 ? -6.108 4.521 2.519 1.00 88.50 221 GLN A N 1
ATOM 1724 C CA . GLN A 1 221 ? -6.233 3.592 1.395 1.00 88.50 221 GLN A CA 1
ATOM 1725 C C . GLN A 1 221 ? -7.286 4.104 0.402 1.00 88.50 221 GLN A C 1
ATOM 1727 O O . GLN A 1 221 ? -6.971 4.493 -0.722 1.00 88.50 221 GLN A O 1
ATOM 1732 N N . ASP A 1 222 ? -8.549 4.114 0.836 1.00 90.25 222 ASP A N 1
ATOM 1733 C CA . ASP A 1 222 ? -9.713 4.420 0.005 1.00 90.25 222 ASP A CA 1
ATOM 1734 C C . ASP A 1 222 ? -10.947 4.714 0.891 1.00 90.25 222 ASP A C 1
ATOM 1736 O O . ASP A 1 222 ? -10.887 4.707 2.130 1.00 90.25 222 ASP A O 1
ATOM 1740 N N . TYR A 1 223 ? -12.082 4.960 0.246 1.00 90.69 223 TYR A N 1
ATOM 1741 C CA . TYR A 1 223 ? -13.409 5.037 0.834 1.00 90.69 223 TYR A CA 1
ATOM 1742 C C . TYR A 1 223 ? -13.883 3.680 1.355 1.00 90.69 223 TYR A C 1
ATOM 1744 O O . TYR A 1 223 ? -13.732 2.638 0.714 1.00 90.69 223 TYR A O 1
ATOM 1752 N N . PHE A 1 224 ? -14.570 3.707 2.494 1.00 90.88 224 PHE A N 1
ATOM 1753 C CA . PHE A 1 224 ? -15.311 2.555 2.980 1.00 90.88 224 PHE A CA 1
ATOM 1754 C C . PHE A 1 224 ? -16.512 2.283 2.063 1.00 90.88 224 PHE A C 1
ATOM 1756 O O . PHE A 1 224 ? -17.439 3.088 1.973 1.00 90.88 224 PHE A O 1
ATOM 1763 N N . LYS A 1 225 ? -16.510 1.129 1.388 1.00 88.38 225 LYS A N 1
ATOM 1764 C CA . LYS A 1 225 ? -17.603 0.687 0.509 1.00 88.38 225 LYS A CA 1
ATOM 1765 C C . LYS A 1 225 ? -18.671 -0.052 1.325 1.00 88.38 225 LYS A C 1
ATOM 1767 O O . LYS A 1 225 ? -18.779 -1.273 1.279 1.00 88.38 225 LYS A O 1
ATOM 1772 N N . GLY A 1 226 ? -19.449 0.695 2.104 1.00 91.00 226 GLY A N 1
ATOM 1773 C CA . GLY A 1 226 ? -20.512 0.149 2.948 1.00 91.00 226 GLY A CA 1
ATOM 1774 C C . GLY A 1 226 ? -21.377 1.234 3.583 1.00 91.00 226 GLY A C 1
ATOM 1775 O O . GLY A 1 226 ? -21.267 2.412 3.254 1.00 91.00 226 GLY A O 1
ATOM 1776 N N . SER A 1 227 ? -22.259 0.839 4.499 1.00 94.88 227 SER A N 1
ATOM 1777 C CA . SER A 1 227 ? -23.077 1.772 5.283 1.00 94.88 227 SER A CA 1
ATOM 1778 C C . SER A 1 227 ? -22.542 1.901 6.706 1.00 94.88 227 SER A C 1
ATOM 1780 O O . SER A 1 227 ? -22.102 0.920 7.301 1.00 94.88 227 SER A O 1
ATOM 1782 N N . LEU A 1 228 ? -22.602 3.112 7.256 1.00 95.75 228 LEU A N 1
ATOM 1783 C CA . LEU A 1 228 ? -22.250 3.410 8.644 1.00 95.75 228 LEU A CA 1
ATOM 1784 C C . LEU A 1 228 ? -23.492 3.903 9.386 1.00 95.75 228 LEU A C 1
ATOM 1786 O O . LEU A 1 228 ? -24.319 4.617 8.819 1.00 95.75 228 LEU A O 1
ATOM 1790 N N . ARG A 1 229 ? -23.617 3.534 10.660 1.00 96.19 229 ARG A N 1
ATOM 1791 C CA . ARG A 1 229 ? -24.734 3.920 11.525 1.00 96.19 229 ARG A CA 1
ATOM 1792 C C . ARG A 1 229 ? -24.242 4.081 12.964 1.00 96.19 229 ARG A C 1
ATOM 1794 O O . ARG A 1 229 ? -23.255 3.461 13.341 1.00 96.19 229 ARG A O 1
ATOM 1801 N N . ASP A 1 230 ? -24.925 4.925 13.740 1.00 95.94 230 ASP A N 1
ATOM 1802 C CA . ASP A 1 230 ? -24.738 5.068 15.192 1.00 95.94 230 ASP A CA 1
ATOM 1803 C C . ASP A 1 230 ? -23.291 5.387 15.619 1.00 95.94 230 ASP A C 1
ATOM 1805 O O . ASP A 1 230 ? -22.806 4.914 16.645 1.00 95.94 230 ASP A O 1
ATOM 1809 N N . ILE A 1 231 ? -22.609 6.236 14.839 1.00 96.12 231 ILE A N 1
ATOM 1810 C CA . ILE A 1 231 ? -21.235 6.684 15.106 1.00 96.12 231 ILE A CA 1
ATOM 1811 C C . ILE A 1 231 ? -21.183 7.473 16.422 1.00 96.12 231 ILE A C 1
ATOM 1813 O O . ILE A 1 231 ? -21.918 8.444 16.613 1.00 96.12 231 ILE A O 1
ATOM 1817 N N . ARG A 1 232 ? -20.273 7.080 17.322 1.00 96.44 232 ARG A N 1
ATOM 1818 C CA . ARG A 1 232 ? -20.067 7.708 18.637 1.00 96.44 232 ARG A CA 1
ATOM 1819 C C . ARG A 1 232 ? -18.581 7.950 18.885 1.00 96.44 232 ARG A C 1
ATOM 1821 O O . ARG A 1 232 ? -17.753 7.099 18.574 1.00 96.44 232 ARG A O 1
ATOM 1828 N N . ILE A 1 233 ? -18.249 9.094 19.484 1.00 95.38 233 ILE A N 1
ATOM 1829 C CA . ILE A 1 233 ? -16.885 9.454 19.895 1.00 95.38 233 ILE A CA 1
ATOM 1830 C C . ILE A 1 233 ? -16.916 9.825 21.376 1.00 95.38 233 ILE A C 1
ATOM 1832 O O . ILE A 1 233 ? -17.727 10.647 21.803 1.00 95.38 233 ILE A O 1
ATOM 1836 N N . TYR A 1 234 ? -16.014 9.236 22.157 1.00 96.00 234 TYR A N 1
ATOM 1837 C CA . TYR A 1 234 ? -15.934 9.432 23.602 1.00 96.00 234 TYR A CA 1
ATOM 1838 C C . TYR A 1 234 ? -14.613 10.099 23.983 1.00 96.00 234 TYR A C 1
ATOM 1840 O O . TYR A 1 234 ? -13.560 9.778 23.441 1.00 96.00 234 TYR A O 1
ATOM 1848 N N . ARG A 1 235 ? -14.655 11.002 24.971 1.00 94.00 235 ARG A N 1
ATOM 1849 C CA . ARG A 1 235 ? -13.460 11.652 25.549 1.00 94.00 235 ARG A CA 1
ATOM 1850 C C . ARG A 1 235 ? -12.780 10.819 26.647 1.00 94.00 235 ARG A C 1
ATOM 1852 O O . ARG A 1 235 ? -11.960 11.340 27.394 1.00 94.00 235 ARG A O 1
ATOM 1859 N N . ARG A 1 236 ? -13.148 9.544 26.777 1.00 95.31 236 ARG A N 1
ATOM 1860 C CA . ARG A 1 236 ? -12.593 8.588 27.743 1.00 95.31 236 ARG A CA 1
ATOM 1861 C C . ARG A 1 236 ? -12.507 7.201 27.118 1.00 95.31 236 ARG A C 1
ATOM 1863 O O . ARG A 1 236 ? -13.229 6.922 26.161 1.00 95.31 236 ARG A O 1
ATOM 1870 N N . SER A 1 237 ? -11.683 6.332 27.695 1.00 95.75 237 SER A N 1
ATOM 1871 C CA . SER A 1 237 ? -11.719 4.907 27.376 1.00 95.75 237 SER A CA 1
ATOM 1872 C C . SER A 1 237 ? -13.042 4.289 27.842 1.00 95.75 237 SER A C 1
ATOM 1874 O O . SER A 1 237 ? -13.601 4.666 28.879 1.00 95.75 237 SER A O 1
ATOM 1876 N N . LEU A 1 238 ? -13.555 3.358 27.040 1.00 97.88 238 LEU A N 1
ATOM 1877 C CA . LEU A 1 238 ? -14.688 2.511 27.398 1.00 97.88 238 LEU A CA 1
ATOM 1878 C C . LEU A 1 238 ? -14.175 1.177 27.947 1.00 97.88 238 LEU A C 1
ATOM 1880 O O . LEU A 1 238 ? -13.176 0.652 27.445 1.00 97.88 238 LEU A O 1
ATOM 1884 N N . SER A 1 239 ? -14.856 0.628 28.952 1.00 97.31 239 SER A N 1
ATOM 1885 C CA . SER A 1 239 ? -14.577 -0.723 29.447 1.00 97.31 239 SER A CA 1
ATOM 1886 C C . SER A 1 239 ? -15.114 -1.798 28.485 1.00 97.31 239 SER A C 1
ATOM 1888 O O . SER A 1 239 ? -16.010 -1.509 27.686 1.00 97.31 239 SER A O 1
ATOM 1890 N N . PRO A 1 240 ? -14.628 -3.051 28.564 1.00 96.94 240 PRO A N 1
ATOM 1891 C CA . PRO A 1 240 ? -15.200 -4.162 27.799 1.00 96.94 240 PRO A CA 1
ATOM 1892 C C . PRO A 1 240 ? -16.724 -4.303 27.969 1.00 96.94 240 PRO A C 1
ATOM 1894 O O . PRO A 1 240 ? -17.426 -4.404 26.968 1.00 96.94 240 PRO A O 1
ATOM 1897 N N . ASP A 1 241 ? -17.251 -4.182 29.192 1.00 97.31 241 ASP A N 1
ATOM 1898 C CA . ASP A 1 241 ? -18.697 -4.260 29.477 1.00 97.31 241 ASP A CA 1
ATOM 1899 C C . ASP A 1 241 ? -19.502 -3.108 28.845 1.00 97.31 241 ASP A C 1
ATOM 1901 O O . ASP A 1 241 ? -20.691 -3.229 28.540 1.00 97.31 241 ASP A O 1
ATOM 1905 N N . GLU A 1 242 ? -18.892 -1.931 28.687 1.00 97.69 242 GLU A N 1
ATOM 1906 C CA . GLU A 1 242 ? -19.512 -0.823 27.957 1.00 97.69 242 GLU A CA 1
ATOM 1907 C C . GLU A 1 242 ? -19.567 -1.113 26.459 1.00 97.69 242 GLU A C 1
ATOM 1909 O O . GLU A 1 242 ? -20.601 -0.879 25.841 1.00 97.69 242 GLU A O 1
ATOM 1914 N N . ILE A 1 243 ? -18.494 -1.662 25.886 1.00 97.75 243 ILE A N 1
ATOM 1915 C CA . ILE A 1 243 ? -18.443 -2.064 24.473 1.00 97.75 243 ILE A CA 1
ATOM 1916 C C . ILE A 1 243 ? -19.454 -3.180 24.196 1.00 97.75 243 ILE A C 1
ATOM 1918 O O . ILE A 1 243 ? -20.144 -3.138 23.180 1.00 97.75 243 ILE A O 1
ATOM 1922 N N . GLU A 1 244 ? -19.577 -4.155 25.097 1.00 97.25 244 GLU A N 1
ATOM 1923 C CA . GLU A 1 244 ? -20.541 -5.247 24.965 1.00 97.25 244 GLU A CA 1
ATOM 1924 C C . GLU A 1 244 ? -21.977 -4.723 24.892 1.00 97.25 244 GLU A C 1
ATOM 1926 O O . GLU A 1 244 ? -22.688 -5.025 23.933 1.00 97.25 244 GLU A O 1
ATOM 1931 N N . ARG A 1 245 ? -22.364 -3.839 25.820 1.00 96.81 245 ARG A N 1
ATOM 1932 C CA . ARG A 1 245 ? -23.686 -3.189 25.807 1.00 96.81 245 ARG A CA 1
ATOM 1933 C C . ARG A 1 245 ? -23.947 -2.364 24.548 1.00 96.81 245 ARG A C 1
ATOM 1935 O O . ARG A 1 245 ? -25.094 -2.226 24.144 1.00 96.81 245 ARG A O 1
ATOM 1942 N N . LEU A 1 246 ? -22.909 -1.792 23.938 1.00 96.00 246 LEU A N 1
ATOM 1943 C CA . LEU A 1 246 ? -23.035 -1.051 22.679 1.00 96.00 246 LEU A CA 1
ATOM 1944 C C . LEU A 1 246 ? -23.198 -1.977 21.471 1.00 96.00 246 LEU A C 1
ATOM 1946 O O . LEU A 1 246 ? -23.887 -1.613 20.525 1.00 96.00 246 LEU A O 1
ATOM 1950 N N . SER A 1 247 ? -22.586 -3.160 21.511 1.00 92.06 247 SER A N 1
ATOM 1951 C CA . SER A 1 247 ? -22.628 -4.132 20.415 1.00 92.06 247 SER A CA 1
ATOM 1952 C C . SER A 1 247 ? -23.930 -4.927 20.323 1.00 92.06 247 SER A C 1
ATOM 1954 O O . SER A 1 247 ? -24.211 -5.508 19.281 1.00 92.06 247 SER A O 1
ATOM 1956 N N . SER A 1 248 ? -24.716 -4.974 21.402 1.00 83.31 248 SER A N 1
ATOM 1957 C CA . SER A 1 248 ? -25.966 -5.738 21.472 1.00 83.31 248 SER A CA 1
ATOM 1958 C C . SER A 1 248 ? -27.197 -4.983 20.947 1.00 83.31 248 SER A C 1
ATOM 1960 O O . SER A 1 248 ? -28.317 -5.457 21.143 1.00 83.31 248 SER A O 1
ATOM 1962 N N . HIS A 1 249 ? -27.007 -3.805 20.342 1.00 59.59 249 HIS A N 1
ATOM 1963 C CA . HIS A 1 249 ? -28.064 -2.928 19.829 1.00 59.59 249 HIS A CA 1
ATOM 1964 C C . HIS A 1 249 ? -28.030 -2.787 18.309 1.00 59.59 249 HIS A C 1
ATOM 1966 O O . HIS A 1 249 ? -26.922 -2.624 17.754 1.00 59.59 249 HIS A O 1
#

pLDDT: mean 92.68, std 7.27, range [49.69, 98.5]

Foldseek 3Di:
DPFDFADWDDAPNWIKTAGQAAQRRAMWTDPDDPDIHQQGHDPPFRHWAEWAFFQRWIWTKTFQQRWIWIRPTRNDIHTLAHPPRFGTQHEWDDAPLWIWTKTKAQRWIWIRPDDSDTHTPDGDDDPPPDRRKIQHYWDDDQRWIWTAIPPVRDIDIDHDADDGDDPDDDDDDDWQWDWFDDWQKIFIDILLDTRHMDGDDNPDGPDPDDPDDDDDQTGGGGGNPDDDDDDDDDPHGDDSVRSNVVSVD

Secondary structure (DSSP, 8-state):
--SPEEEEEEETTEEEEEE-SGGG-SEEEEEETTEEEE----TT-SEEEEEEEETTEEEEEEESS-EEEEE-STT-EEEEEE-TT--EEEEEEEETTEEEEEEESB-EEEEE-STT-EEEEEE----TT-S-BEEEEEEEETTEEEEEEETT--EEEE--S------SPPPSS---EEEEEETTEEEEEETTEEEEEEE--TT------SSS---SSB-SS-B--S---S----SSPPPHHHHHHHHT-